Protein 5HJM (pdb70)

Organism: Pyrococcus abyssi (strain GE5 / Orsay) (NCBI:txid272844)

Nearest PDB structures (foldseek):
  5hjk-assembly1_A  TM=1.002E+00  e=1.477E-74  Pyrococcus abyssi GE5
  5wt1-assembly1_A  TM=7.916E-01  e=9.134E-66  Pyrococcus abyssi GE5
  2zzm-assembly1_A  TM=6.892E-01  e=1.092E-27  Methanocaldococcus jannaschii
  3a26-assembly1_A  TM=7.752E-01  e=1.563E-17  Pyrococcus horikoshii
  3k6r-assembly1_A  TM=8.062E-01  e=1.650E-16  Pyrococcus horikoshii

Sequence (349 aa):
SHHHHHHLEVLFQGPHMSGVKVRREDAKKVLELLKSVGILDGKRKAIRDEKYVIFPVTDTNIAKSLGLEVVDVELPMRPERQIYKNLEDLLPREIFKKLGRLDIVGDIAIVSIPDEILSEREVIVSAIRKLYPKVKVIARRGFHSGLYRIRELEVIWGENRLHTIHKENGVLIKVDLSKVFFNPRMKGERYRIAQLVNDGERILVPFAGVIPYPLVIARFKNVEVYAVEINEFAVKLAEENLELNRDRLKGKIKIIHGDVFEVLPNLPNFDRVVSPTPKGVDALSLTLSKAEKFLHYYDFVHESEIERFRERVLEECRRQGKECRVSVRKVSDYKPHVYKVCADVEILS

GO terms:
  GO:0052906 tRNA (guanine(37)-N1)-methyltransferase activity (F, IDA)
  GO:0030488 tRNA methylation (P, IDA)
  GO:0052906 tRNA (guanine(37)-N1)-methyltransferase activity (F, EXP)

Structure (mmCIF, N/CA/C/O backbone):
data_5HJM
#
_entry.id   5HJM
#
_cell.length_a   52.969
_cell.length_b   55.334
_cell.length_c   130.376
_cell.angle_alpha   90.00
_cell.angle_beta   90.00
_cell.angle_gamma   90.00
#
_symmetry.space_group_name_H-M   'P 21 21 21'
#
loop_
_entity.id
_entity.type
_entity.pdbx_description
1 polymer 'tRNA (guanine(37)-N1)-methyltransferase Trm5a'
2 non-polymer "5'-DEOXY-5'-METHYLTHIOADENOSINE"
3 non-polymer 'ACETATE ION'
4 non-polymer 'HOMOSERINE LACTONE'
5 water water
#
loop_
_atom_site.group_PDB
_atom_site.id
_atom_site.type_symbol
_atom_site.label_atom_id
_atom_site.label_alt_id
_atom_site.label_comp_id
_atom_site.label_asym_id
_atom_site.label_entity_id
_atom_site.label_seq_id
_atom_site.pdbx_PDB_ins_code
_atom_site.Cartn_x
_atom_site.Cartn_y
_atom_site.Cartn_z
_atom_site.occupancy
_atom_site.B_iso_or_equiv
_atom_site.auth_seq_id
_atom_site.auth_comp_id
_atom_site.auth_asym_id
_atom_site.auth_atom_id
_atom_site.pdbx_PDB_model_num
ATOM 1 N N . SER A 1 4 ? -42.661 -22.535 163.974 1.00 59.68 -15 SER A N 1
ATOM 2 C CA . SER A 1 4 ? -42.348 -21.995 165.291 1.00 47.00 -15 SER A CA 1
ATOM 3 C C . SER A 1 4 ? -42.082 -20.493 165.221 1.00 51.88 -15 SER A C 1
ATOM 4 O O . SER A 1 4 ? -42.636 -19.798 164.367 1.00 57.66 -15 SER A O 1
ATOM 7 N N . HIS A 1 5 ? -41.241 -19.992 166.122 1.00 33.69 -14 HIS A N 1
ATOM 8 C CA . HIS A 1 5 ? -40.940 -18.564 166.163 1.00 28.47 -14 HIS A CA 1
ATOM 9 C C . HIS A 1 5 ? -39.444 -18.300 166.073 1.00 25.48 -14 HIS A C 1
ATOM 10 O O . HIS A 1 5 ? -38.632 -19.217 166.197 1.00 27.81 -14 HIS A O 1
ATOM 17 N N . HIS A 1 6 ? -39.089 -17.040 165.851 1.00 22.79 -13 HIS A N 1
ATOM 18 C CA . HIS A 1 6 ? -37.688 -16.656 165.722 1.00 20.12 -13 HIS A CA 1
ATOM 19 C C . HIS A 1 6 ? -37.094 -16.180 167.036 1.00 22.71 -13 HIS A C 1
ATOM 20 O O . HIS A 1 6 ? -37.814 -15.733 167.931 1.00 24.47 -13 HIS A O 1
ATOM 27 N N . HIS A 1 7 ? -35.772 -16.276 167.126 1.00 22.74 -12 HIS A N 1
ATOM 28 C CA . HIS A 1 7 ? -35.019 -15.694 168.225 1.00 21.08 -12 HIS A CA 1
ATOM 29 C C . HIS A 1 7 ? -35.106 -14.172 168.154 1.00 19.27 -12 HIS A C 1
ATOM 30 O O . HIS A 1 7 ? -35.038 -13.599 167.067 1.00 17.49 -12 HIS A O 1
ATOM 37 N N . HIS A 1 8 ? -35.263 -13.514 169.298 1.00 17.90 -11 HIS A N 1
ATOM 38 C CA . HIS A 1 8 ? -35.359 -12.061 169.295 1.00 16.53 -11 HIS A CA 1
ATOM 39 C C . HIS A 1 8 ? -34.094 -11.441 168.704 1.00 17.67 -11 HIS A C 1
ATOM 40 O O . HIS A 1 8 ? -34.158 -10.430 168.001 1.00 18.83 -11 HIS A O 1
ATOM 47 N N . HIS A 1 9 ? -32.950 -12.055 168.985 1.00 16.02 -10 HIS A N 1
ATOM 48 C CA . HIS A 1 9 ? -31.676 -11.515 168.524 1.00 16.83 -10 HIS A CA 1
ATOM 49 C C . HIS A 1 9 ? -31.450 -11.740 167.026 1.00 19.01 -10 HIS A C 1
ATOM 50 O O . HIS A 1 9 ? -30.418 -11.341 166.484 1.00 19.94 -10 HIS A O 1
ATOM 57 N N . HIS A 1 10 ? -32.414 -12.373 166.362 1.00 15.74 -9 HIS A N 1
ATOM 58 C CA . HIS A 1 10 ? -32.418 -12.441 164.898 1.00 17.20 -9 HIS A CA 1
ATOM 59 C C . HIS A 1 10 ? -33.438 -11.455 164.339 1.00 17.13 -9 HIS A C 1
ATOM 60 O O . HIS A 1 10 ? -33.195 -10.795 163.334 1.00 21.42 -9 HIS A O 1
ATOM 67 N N . LEU A 1 11 ? -34.587 -11.355 165.002 1.00 15.93 -8 LEU A N 1
ATOM 68 C CA . LEU A 1 11 ? -35.642 -10.442 164.571 1.00 15.62 -8 LE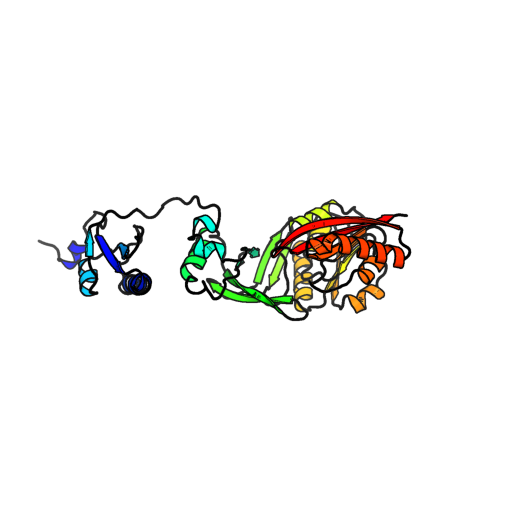U A CA 1
ATOM 69 C C . LEU A 1 11 ? -35.248 -8.968 164.671 1.00 16.14 -8 LEU A C 1
ATOM 70 O O . LEU A 1 11 ? -35.739 -8.147 163.903 1.00 19.48 -8 LEU A O 1
ATOM 75 N N . GLU A 1 12 ? -34.370 -8.632 165.614 1.00 19.21 -7 GLU A N 1
ATOM 76 C CA . GLU A 1 12 ? -34.129 -7.227 165.946 1.00 20.78 -7 GLU A CA 1
ATOM 77 C C . GLU A 1 12 ? -33.430 -6.435 164.835 1.00 25.48 -7 GLU A C 1
ATOM 78 O O . GLU A 1 12 ? -33.380 -5.208 164.895 1.00 29.27 -7 GLU A O 1
ATOM 84 N N . VAL A 1 13 ? -32.917 -7.117 163.813 1.00 21.19 -6 VAL A N 1
ATOM 85 C CA . VAL A 1 13 ? -32.249 -6.414 162.716 1.00 26.27 -6 VAL A CA 1
ATOM 86 C C . VAL A 1 13 ? -33.152 -6.191 161.499 1.00 24.76 -6 VAL A C 1
ATOM 87 O O . VAL A 1 13 ? -32.710 -5.623 160.497 1.00 27.94 -6 VAL A O 1
ATOM 91 N N . LEU A 1 14 ? -34.410 -6.616 161.580 1.00 21.88 -5 LEU A N 1
ATOM 92 C CA . LEU A 1 14 ? -35.272 -6.652 160.394 1.00 21.56 -5 LEU A CA 1
ATOM 93 C C . LEU A 1 14 ? -35.978 -5.340 160.034 1.00 28.32 -5 LEU A C 1
ATOM 94 O O . LEU A 1 14 ? -36.466 -5.197 158.915 1.00 30.56 -5 LEU A O 1
ATOM 99 N N . PHE A 1 15 ? -36.052 -4.393 160.965 1.00 23.73 -4 PHE A N 1
ATOM 100 C CA . PHE A 1 15 ? -36.803 -3.161 160.713 1.00 25.94 -4 PHE A CA 1
ATOM 101 C C . PHE A 1 15 ? -36.250 -2.377 159.513 1.00 32.21 -4 PHE A C 1
ATOM 102 O O . PHE A 1 15 ? -35.050 -2.121 159.427 1.00 41.13 -4 PHE A O 1
ATOM 110 N N . GLN A 1 16 ? -37.143 -1.995 158.601 1.00 34.14 -3 GLN A N 1
ATOM 111 C CA . GLN A 1 16 ? -36.761 -1.441 157.297 1.00 37.58 -3 GLN A CA 1
ATOM 112 C C . GLN A 1 16 ? -36.719 0.087 157.235 1.00 42.17 -3 GLN A C 1
ATOM 113 O O . GLN A 1 16 ? -36.166 0.654 156.292 1.00 46.96 -3 GLN A O 1
ATOM 119 N N . GLY A 1 17 ? -37.312 0.751 158.222 1.00 38.73 -2 GLY A N 1
ATOM 120 C CA . GLY A 1 17 ? -37.390 2.202 158.215 1.00 38.15 -2 GLY A CA 1
ATOM 121 C C . GLY A 1 17 ? -36.053 2.839 158.530 1.00 45.32 -2 GLY A C 1
ATOM 122 O O . GLY A 1 17 ? -35.127 2.150 158.958 1.00 39.67 -2 GLY A O 1
ATOM 123 N N . PRO A 1 18 ? -35.938 4.158 158.304 1.00 33.40 -1 PRO A N 1
ATOM 124 C CA . PRO A 1 18 ? -34.713 4.881 158.651 1.00 32.83 -1 PRO A CA 1
ATOM 125 C C . PRO A 1 18 ? -34.705 5.336 160.106 1.00 26.89 -1 PRO A C 1
ATOM 126 O O . PRO A 1 18 ? -35.761 5.435 160.730 1.00 24.81 -1 PRO A O 1
ATOM 130 N N . HIS A 1 19 ? -33.516 5.607 160.636 1.00 28.78 0 HIS A N 1
ATOM 131 C CA . HIS A 1 19 ? -33.383 6.121 161.991 1.00 20.70 0 HIS A CA 1
ATOM 132 C C . HIS A 1 19 ? -33.862 7.564 162.051 1.00 23.52 0 HIS A C 1
ATOM 133 O O . HIS A 1 19 ? -33.591 8.351 161.143 1.00 24.62 0 HIS A O 1
ATOM 140 N N . MET A 1 20 ? -34.570 7.908 163.124 1.00 20.06 1 MET A N 1
ATOM 141 C CA . MET A 1 20 ? -35.191 9.224 163.236 1.00 23.48 1 MET A CA 1
ATOM 142 C C . MET A 1 20 ? -34.767 9.994 164.484 1.00 23.27 1 MET A C 1
ATOM 143 O O . MET A 1 20 ? -35.360 11.023 164.808 1.00 24.93 1 MET A O 1
ATOM 148 N N . SER A 1 21 ? -33.750 9.505 165.185 1.00 21.51 2 SER A N 1
ATOM 149 C CA . SER A 1 21 ? 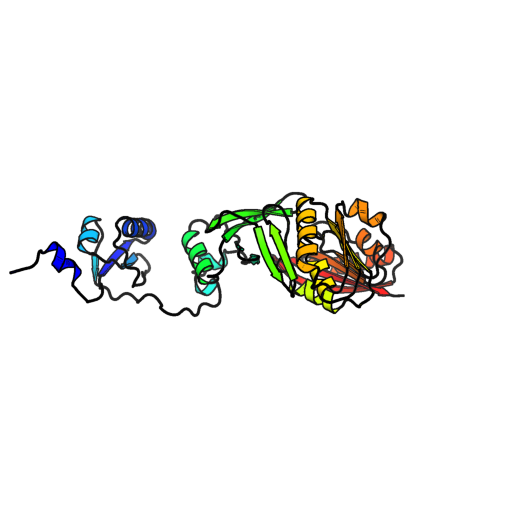-33.347 10.131 166.440 1.00 18.79 2 SER A CA 1
ATOM 150 C C . SER A 1 21 ? -31.877 10.545 166.438 1.00 15.39 2 SER A C 1
ATOM 151 O O . SER A 1 21 ? -31.088 10.091 165.611 1.00 17.63 2 SER A O 1
ATOM 154 N N . GLY A 1 22 ? -31.531 11.423 167.368 1.00 16.64 3 GLY A N 1
ATOM 155 C CA . GLY A 1 22 ? -30.157 11.858 167.541 1.00 18.03 3 GLY A CA 1
ATOM 156 C C . GLY A 1 22 ? -29.892 12.126 169.008 1.00 19.31 3 GLY A C 1
ATOM 157 O O . GLY A 1 22 ? -30.768 11.910 169.847 1.00 18.39 3 GLY A O 1
ATOM 158 N N . VAL A 1 23 ? -28.686 12.583 169.324 1.00 15.51 4 VAL A N 1
ATOM 159 C CA . VAL A 1 23 ? -28.374 13.005 170.686 1.00 14.40 4 VAL A CA 1
ATOM 160 C C . VAL A 1 23 ? -28.046 14.492 170.701 1.00 21.69 4 VAL A C 1
ATOM 161 O O . VAL A 1 23 ? -27.403 15.011 169.780 1.00 18.84 4 VAL A O 1
ATOM 165 N N . LYS A 1 24 ? -28.495 15.170 171.751 1.00 19.68 5 LYS A N 1
ATOM 166 C CA . LYS A 1 24 ? -28.326 16.611 171.884 1.00 18.80 5 LYS A CA 1
ATOM 167 C C . LYS A 1 24 ? -27.243 16.917 172.905 1.00 21.22 5 LYS A C 1
ATOM 168 O O . LYS A 1 24 ? -27.364 16.553 174.076 1.00 22.27 5 LYS A O 1
ATOM 174 N N . VAL A 1 25 ? -26.178 17.582 172.467 1.00 19.37 6 VAL A N 1
ATOM 175 C CA . VAL A 1 25 ? -25.048 17.833 173.349 1.00 20.92 6 VAL A CA 1
ATOM 176 C C . VAL A 1 25 ? -24.578 19.280 173.274 1.00 21.20 6 VAL A C 1
ATOM 177 O O . VAL A 1 25 ? -24.693 19.929 172.235 1.00 24.90 6 VAL A O 1
ATOM 181 N N . ARG A 1 26 ? -24.054 19.779 174.388 1.00 25.16 7 ARG A N 1
ATOM 182 C CA . ARG A 1 26 ? -23.442 21.103 174.422 1.00 27.23 7 ARG A CA 1
ATOM 183 C C . ARG A 1 26 ? -22.290 21.190 173.423 1.00 25.20 7 ARG A C 1
ATOM 184 O O . ARG A 1 26 ? -21.546 20.223 173.239 1.00 20.90 7 ARG A O 1
ATOM 192 N N . ARG A 1 27 ? -22.133 22.350 172.793 1.00 27.69 8 ARG A N 1
ATOM 193 C CA . ARG A 1 27 ? -21.066 22.539 171.817 1.00 29.38 8 ARG A CA 1
ATOM 194 C C . ARG A 1 27 ? -19.690 22.191 172.388 1.00 27.39 8 ARG A C 1
ATOM 195 O O . ARG A 1 27 ? -18.871 21.581 171.703 1.00 25.22 8 ARG A O 1
ATOM 203 N N . GLU A 1 28 ? -19.438 22.555 173.645 1.00 24.42 9 GLU A N 1
ATOM 204 C CA . GLU A 1 28 ? -18.122 22.316 174.234 1.00 26.03 9 GLU A CA 1
ATOM 205 C C . GLU A 1 28 ? -17.849 20.825 174.395 1.00 20.55 9 GLU A C 1
ATOM 206 O O . GLU A 1 28 ? -16.712 20.412 174.612 1.00 27.28 9 GLU A O 1
ATOM 212 N N . ASP A 1 29 ? -18.905 20.025 174.279 1.00 22.28 10 ASP A N 1
ATOM 213 C CA . ASP A 1 29 ? -18.813 18.580 174.440 1.00 20.70 10 ASP A CA 1
ATOM 214 C C . ASP A 1 29 ? -18.896 17.850 173.101 1.00 20.16 10 ASP A C 1
ATOM 215 O O . ASP A 1 29 ? -18.720 16.633 173.047 1.00 17.21 10 ASP A O 1
ATOM 220 N N . ALA A 1 30 ? -19.160 18.597 172.031 1.00 20.50 11 ALA A N 1
ATOM 221 C CA . ALA A 1 30 ? -19.432 18.013 170.712 1.00 20.98 11 ALA A CA 1
ATOM 222 C C . ALA A 1 30 ? -18.312 17.110 170.193 1.00 18.50 11 ALA A C 1
ATOM 223 O O . ALA A 1 30 ? -18.578 16.007 169.715 1.00 18.61 11 ALA A O 1
ATOM 225 N N . LYS A 1 31 ? -17.067 17.572 170.268 1.00 18.77 12 LYS A N 1
ATOM 226 C CA . LYS A 1 31 ? -15.947 16.769 169.779 1.00 17.64 12 LYS A CA 1
ATOM 227 C C . LYS A 1 31 ? -15.764 15.503 170.613 1.00 19.47 12 LYS A C 1
ATOM 228 O O . LYS A 1 31 ? -15.519 14.425 170.073 1.00 17.49 12 LYS A O 1
ATOM 234 N N . LYS A 1 32 ? -15.898 15.638 171.928 1.00 21.01 13 LYS A N 1
ATOM 235 C CA . LYS A 1 32 ? -15.827 14.494 172.831 1.00 21.95 13 LYS A CA 1
ATOM 236 C C . LYS A 1 32 ? -16.890 13.451 172.496 1.00 16.27 13 LYS A C 1
ATOM 237 O O . LYS A 1 32 ? -16.605 12.253 172.428 1.00 16.69 13 LYS A O 1
ATOM 243 N N . VAL A 1 33 ? -18.117 13.915 172.279 1.00 16.95 14 VAL A N 1
ATOM 244 C CA . VAL A 1 33 ? -19.232 13.007 172.040 1.00 16.22 14 VAL A CA 1
ATOM 245 C C . VAL A 1 33 ? -19.156 12.361 170.659 1.00 14.95 14 VAL A C 1
ATOM 246 O O . VAL A 1 33 ? -19.503 11.193 170.502 1.00 15.30 14 VAL A O 1
ATOM 250 N N . LEU A 1 34 ? -18.693 13.111 169.661 1.00 17.56 15 LEU A N 1
ATOM 251 C CA . LEU A 1 34 ? -18.541 12.551 168.321 1.00 15.60 15 LEU A CA 1
ATOM 252 C C . LEU A 1 34 ? -17.585 11.361 168.355 1.00 15.01 15 LEU A C 1
ATOM 253 O O . LEU A 1 34 ? -17.842 10.320 167.750 1.00 14.46 15 LEU A O 1
ATOM 258 N N . GLU A 1 35 ? -16.483 11.522 169.083 1.00 17.03 16 GLU A N 1
ATOM 259 C CA . GLU A 1 35 ? -15.518 10.445 169.250 1.00 19.47 16 GLU A CA 1
ATOM 260 C C . GLU A 1 35 ? -16.159 9.263 169.970 1.00 16.32 16 GLU A C 1
ATOM 261 O O . GLU A 1 35 ? -15.985 8.113 169.572 1.00 18.18 16 GLU A O 1
ATOM 267 N N . LEU A 1 36 ? -16.912 9.556 171.027 1.00 17.09 17 LEU A N 1
ATOM 268 C CA . LEU A 1 36 ? -17.602 8.520 171.789 1.00 16.31 17 LEU A CA 1
ATOM 269 C C . LEU A 1 36 ? -18.579 7.720 170.926 1.00 17.31 17 LEU A C 1
ATOM 270 O O . LEU A 1 36 ? -18.598 6.490 170.975 1.00 18.61 17 LEU A O 1
ATOM 275 N N . LEU A 1 37 ? -19.391 8.423 170.137 1.00 14.26 18 LEU A N 1
ATOM 276 C CA . LEU A 1 37 ? -20.386 7.764 169.295 1.00 14.73 18 LEU A CA 1
ATOM 277 C C . LEU A 1 37 ? -19.727 6.829 168.282 1.00 16.06 18 LEU A C 1
ATOM 278 O O . LEU A 1 37 ? -20.221 5.730 168.024 1.00 16.31 18 LEU A O 1
ATOM 283 N N . LYS A 1 38 ? -18.615 7.270 167.707 1.00 19.11 19 LYS A N 1
ATOM 284 C CA . LYS A 1 38 ? -17.916 6.463 166.708 1.00 21.56 19 LYS A CA 1
ATOM 285 C C . LYS A 1 38 ? -17.276 5.226 167.346 1.00 22.83 19 LYS A C 1
ATOM 286 O O . LYS A 1 38 ? -17.361 4.124 166.800 1.00 22.12 19 LYS A O 1
ATOM 292 N N . SER A 1 39 ? -16.661 5.403 168.511 1.00 21.29 20 SER A N 1
ATOM 293 C CA . SER A 1 39 ? -15.995 4.293 169.189 1.00 23.32 20 SER A CA 1
ATOM 294 C C . SER A 1 39 ? -16.999 3.226 169.603 1.00 23.13 20 SER A C 1
ATOM 295 O O . SER A 1 39 ? -16.727 2.034 169.493 1.00 25.05 20 SER A O 1
ATOM 298 N N . VAL A 1 40 ? -18.171 3.658 170.060 1.00 17.65 21 VAL A N 1
ATOM 299 C CA . VAL A 1 40 ? -19.212 2.728 170.478 1.00 20.33 21 VAL A CA 1
ATOM 300 C C . VAL A 1 40 ? -19.923 2.118 169.268 1.00 24.01 21 VAL A C 1
ATOM 301 O O . VAL A 1 40 ? -20.445 1.006 169.341 1.00 21.61 21 VAL A O 1
ATOM 305 N N . GLY A 1 41 ? -19.927 2.848 168.156 1.00 21.37 22 GLY A N 1
ATOM 306 C CA . GLY A 1 41 ? -20.410 2.322 166.888 1.00 26.78 22 GLY A CA 1
ATOM 307 C C . GLY A 1 41 ? -21.858 2.622 166.536 1.00 27.96 22 GLY A C 1
ATOM 308 O O . GLY A 1 41 ? -22.503 1.841 165.832 1.00 26.31 22 GLY A O 1
ATOM 309 N N . ILE A 1 42 ? -22.374 3.755 167.000 1.00 20.75 23 ILE A N 1
ATOM 310 C CA . ILE A 1 42 ? -23.781 4.082 166.766 1.00 19.60 23 ILE A CA 1
ATOM 311 C C . ILE A 1 42 ? -23.971 5.429 166.075 1.00 17.45 23 ILE A C 1
ATOM 312 O O . ILE A 1 42 ? -25.050 6.009 166.108 1.00 18.30 23 ILE A O 1
ATOM 317 N N . LEU A 1 43 ? -22.916 5.919 165.443 1.00 18.48 24 LEU A N 1
ATOM 318 C CA . LEU A 1 43 ? -22.998 7.153 164.680 1.00 19.41 24 LEU A CA 1
ATOM 319 C C . LEU A 1 43 ? -23.628 6.873 163.310 1.00 20.76 24 LEU A C 1
ATOM 320 O O . LEU A 1 43 ? -23.154 6.006 162.576 1.00 26.66 24 LEU A O 1
ATOM 325 N N . ASP A 1 44 ? -24.703 7.590 162.978 1.00 17.99 25 ASP A N 1
ATOM 326 C CA . ASP A 1 44 ? -25.428 7.358 161.723 1.00 19.60 25 ASP A CA 1
ATOM 327 C C . ASP A 1 44 ? -24.847 8.173 160.570 1.00 22.27 25 ASP A C 1
ATOM 328 O O . ASP A 1 44 ? -25.039 9.384 160.502 1.00 20.32 25 ASP A O 1
ATOM 333 N N . GLY A 1 45 ? -24.143 7.501 159.663 1.00 19.57 26 GLY A N 1
ATOM 334 C CA . GLY A 1 45 ? -23.547 8.161 158.513 1.00 22.35 26 GLY A CA 1
ATOM 335 C C . GLY A 1 45 ? -24.547 8.650 157.476 1.00 26.01 26 GLY A C 1
ATOM 336 O O . GLY A 1 45 ? -24.205 9.457 156.613 1.00 24.15 26 GLY A O 1
ATOM 337 N N . LYS A 1 46 ? -25.785 8.171 157.556 1.00 23.58 27 LYS A N 1
ATOM 338 C CA . LYS A 1 46 ? -26.806 8.522 156.562 1.00 23.66 27 LYS A CA 1
ATOM 339 C C . LYS A 1 46 ? -27.294 9.964 156.668 1.00 24.46 27 LYS A C 1
ATOM 340 O O . LYS A 1 46 ? -27.802 10.530 155.696 1.00 26.77 27 LYS A O 1
ATOM 346 N N . ARG A 1 47 ? -27.158 10.546 157.855 1.00 22.70 28 ARG A N 1
ATOM 347 C CA . ARG A 1 47 ? -27.702 11.870 158.139 1.00 20.51 28 ARG A CA 1
ATOM 348 C C . ARG A 1 47 ? -26.622 12.859 158.560 1.00 22.57 28 ARG A C 1
ATOM 349 O O . ARG A 1 47 ? -25.567 12.466 159.064 1.00 18.97 28 ARG A O 1
ATOM 357 N N . LYS A 1 48 ? -26.897 14.143 158.354 1.00 18.55 29 LYS A N 1
ATOM 358 C CA . LYS A 1 48 ? -25.999 15.200 158.799 1.00 20.59 29 LYS A CA 1
ATOM 359 C C . LYS A 1 48 ? -26.203 15.485 160.278 1.00 19.95 29 LYS A C 1
ATOM 360 O O . LYS A 1 48 ? -27.292 15.279 160.816 1.00 21.64 29 LYS A O 1
ATOM 366 N N . ALA A 1 49 ? -25.151 15.962 160.932 1.00 18.85 30 ALA A N 1
ATOM 367 C CA . ALA A 1 49 ? -25.299 16.584 162.242 1.00 18.08 30 ALA A CA 1
ATOM 368 C C . ALA A 1 49 ? -25.713 18.037 162.019 1.00 27.87 30 ALA A C 1
ATOM 369 O O . ALA A 1 49 ? -25.474 18.598 160.945 1.00 27.65 30 ALA A O 1
ATOM 371 N N . ILE A 1 50 ? -26.347 18.643 163.016 1.00 20.29 31 ILE A N 1
ATOM 372 C CA . ILE A 1 50 ? -26.689 20.059 162.932 1.00 23.99 31 ILE A CA 1
ATOM 373 C C . ILE A 1 50 ? -26.302 20.759 164.223 1.00 29.59 31 ILE A C 1
ATOM 374 O O . ILE A 1 50 ? -25.978 20.105 165.219 1.00 25.92 31 ILE A O 1
ATOM 379 N N . ARG A 1 51 ? -26.315 22.087 164.213 1.00 25.61 32 ARG A N 1
ATOM 380 C CA . ARG A 1 51 ? -26.030 22.831 165.433 1.00 26.57 32 ARG A CA 1
ATOM 381 C C . ARG A 1 51 ? -26.852 24.104 165.511 1.00 41.26 32 ARG A C 1
ATOM 382 O O . ARG A 1 51 ? -27.433 24.545 164.514 1.00 34.96 32 ARG A O 1
ATOM 390 N N . ASP A 1 52 ? -26.917 24.670 166.713 1.00 40.70 33 ASP A N 1
ATOM 391 C CA . ASP A 1 52 ? -27.369 26.042 166.893 1.00 35.41 33 ASP A CA 1
ATOM 392 C C . ASP A 1 52 ? -26.365 26.789 167.769 1.00 40.29 33 ASP A C 1
ATOM 393 O O . ASP A 1 52 ? -25.176 26.451 167.800 1.00 43.03 33 ASP A O 1
ATOM 398 N N . GLU A 1 53 ? -26.853 27.787 168.495 1.00 40.06 34 GLU A N 1
ATOM 399 C CA . GLU A 1 53 ? -25.996 28.637 169.306 1.00 36.13 34 GLU A CA 1
ATOM 400 C C . GLU A 1 53 ? -25.304 27.888 170.447 1.00 41.88 34 GLU A C 1
ATOM 401 O O . GLU A 1 53 ? -24.162 28.191 170.789 1.00 37.95 34 GLU A O 1
ATOM 403 N N . LYS A 1 54 ? -25.992 26.913 171.036 1.00 35.99 35 LYS A N 1
ATOM 404 C CA . LYS A 1 54 ? -25.490 26.266 172.246 1.00 38.51 35 LYS A CA 1
ATOM 405 C C . LYS A 1 54 ? -25.293 24.752 172.121 1.00 31.91 35 LYS A C 1
ATOM 406 O O . LYS A 1 54 ? -24.447 24.179 172.811 1.00 29.18 35 LYS A O 1
ATOM 408 N N . TYR A 1 55 ? -26.069 24.111 171.249 1.00 30.64 36 TYR A N 1
ATOM 409 C CA . TYR A 1 55 ? -26.066 22.650 171.155 1.00 31.73 36 TYR A CA 1
ATOM 410 C C . TYR A 1 55 ? -25.776 22.095 169.761 1.00 31.90 36 TYR A C 1
ATOM 411 O O . TYR A 1 55 ? -26.015 22.753 168.746 1.00 28.92 36 TYR A O 1
ATOM 420 N N . VAL A 1 56 ? -25.262 20.869 169.739 1.00 25.34 37 VAL A N 1
ATOM 421 C CA . VAL A 1 56 ? -25.122 20.090 168.515 1.00 24.64 37 VAL A CA 1
ATOM 422 C C . VAL A 1 56 ? -26.026 18.867 168.614 1.00 25.54 37 VAL A C 1
ATOM 423 O O . VAL A 1 56 ? -26.238 18.339 169.707 1.00 24.16 37 VAL A O 1
ATOM 427 N N . ILE A 1 57 ? -26.570 18.430 167.483 1.00 18.13 38 ILE A N 1
ATOM 428 C CA . ILE A 1 57 ? -27.328 17.183 167.434 1.00 20.97 38 ILE A CA 1
ATOM 429 C C . ILE A 1 57 ? -26.676 16.205 166.455 1.00 19.25 38 ILE A C 1
ATOM 430 O O . ILE A 1 57 ? -26.560 16.491 165.259 1.00 19.94 38 ILE A O 1
ATOM 435 N N . PHE A 1 58 ? -26.227 15.065 166.975 1.00 17.51 39 PHE A N 1
ATOM 436 C CA . PHE A 1 58 ? -25.652 14.011 166.141 1.00 15.18 39 PHE A CA 1
ATOM 437 C C . PHE A 1 58 ? -26.687 12.934 165.867 1.00 16.30 39 PHE A C 1
ATOM 438 O O . PHE A 1 58 ? -27.404 12.527 166.779 1.00 16.11 39 PHE A O 1
ATOM 446 N N . PRO A 1 59 ? -26.745 12.439 164.620 1.00 14.40 40 PRO A N 1
ATOM 447 C CA . PRO A 1 59 ? -27.631 11.315 164.300 1.00 16.19 40 PRO A CA 1
ATOM 448 C C . PRO A 1 59 ? -27.079 9.991 164.830 1.00 17.51 40 PRO A C 1
ATOM 449 O O . PRO A 1 59 ? -25.888 9.701 164.650 1.00 15.81 40 PRO A O 1
ATOM 453 N N . VAL A 1 60 ? -27.926 9.198 165.482 1.00 16.65 41 VAL A N 1
ATOM 454 C CA . VAL A 1 60 ? -27.480 7.906 165.989 1.00 17.34 41 VAL A CA 1
ATOM 455 C C . VAL A 1 60 ? -28.330 6.761 165.453 1.00 21.70 41 VAL A C 1
ATOM 456 O O . VAL A 1 60 ? -29.440 6.971 164.959 1.00 17.25 41 VAL A O 1
ATOM 460 N N . THR A 1 61 ? -27.785 5.552 165.546 1.00 20.05 42 THR A N 1
ATOM 461 C CA . THR A 1 61 ? -28.425 4.357 165.006 1.00 22.51 42 THR A CA 1
ATOM 462 C C . THR A 1 61 ? -29.061 3.484 166.090 1.00 27.23 42 THR A C 1
ATOM 463 O O . THR A 1 61 ? -29.768 2.523 165.783 1.00 25.50 42 THR A O 1
ATOM 467 N N . ASP A 1 62 ? -28.799 3.805 167.354 1.00 19.53 43 ASP A N 1
ATOM 468 C CA . ASP A 1 62 ? -29.351 3.029 168.463 1.00 21.97 43 ASP A CA 1
ATOM 469 C C . ASP A 1 62 ? -29.532 3.924 169.687 1.00 22.91 43 ASP A C 1
ATOM 470 O O . ASP A 1 62 ? -28.554 4.303 170.338 1.00 20.73 43 ASP A O 1
ATOM 475 N N . THR A 1 63 ? -30.782 4.265 169.985 1.00 21.99 44 THR A N 1
ATOM 476 C CA . THR A 1 63 ? -31.092 5.198 171.064 1.00 21.40 44 THR A CA 1
ATOM 477 C C . THR A 1 63 ? -30.970 4.548 172.441 1.00 20.63 44 THR A C 1
ATOM 478 O O . THR A 1 63 ? -30.732 5.229 173.438 1.00 20.09 44 THR A O 1
ATOM 482 N N . ASN A 1 64 ? -31.137 3.233 172.502 1.00 19.68 45 ASN A N 1
ATOM 483 C CA . ASN A 1 64 ? -30.951 2.538 173.768 1.00 20.22 45 ASN A CA 1
ATOM 484 C C . ASN A 1 64 ? -29.490 2.582 174.200 1.00 19.68 45 ASN A C 1
ATOM 485 O O . ASN A 1 64 ? -29.185 2.851 175.366 1.00 18.22 45 ASN A O 1
ATOM 490 N N . ILE A 1 65 ? -28.584 2.335 173.261 1.00 17.29 46 ILE A N 1
ATOM 491 C CA . ILE A 1 65 ? -27.161 2.444 173.563 1.00 17.70 46 ILE A CA 1
ATOM 492 C C . ILE A 1 65 ? -26.804 3.897 173.892 1.00 17.80 46 ILE A C 1
ATOM 493 O O . ILE A 1 65 ? -26.022 4.159 174.806 1.00 14.91 46 ILE A O 1
ATOM 498 N N . ALA A 1 66 ? -27.398 4.842 173.169 1.00 17.29 47 ALA A N 1
ATOM 499 C CA . ALA A 1 66 ? -27.161 6.257 173.445 1.00 17.30 47 ALA A CA 1
ATOM 500 C C . ALA A 1 66 ? -27.502 6.594 174.895 1.00 15.72 47 ALA A C 1
ATOM 501 O O . ALA A 1 66 ? -26.753 7.298 175.569 1.00 14.40 47 ALA A O 1
ATOM 503 N N . LYS A 1 67 ? -28.630 6.083 175.380 1.00 13.69 48 LYS A N 1
ATOM 504 C CA . LYS A 1 67 ? -29.007 6.318 176.770 1.00 15.49 48 LYS A CA 1
ATOM 505 C C . LYS A 1 67 ? -28.017 5.674 177.741 1.00 16.48 48 LYS A C 1
ATOM 506 O O . LYS A 1 67 ? -27.760 6.212 178.820 1.00 15.39 48 LYS A O 1
ATOM 512 N N . SER A 1 68 ? -27.457 4.532 177.351 1.00 13.55 49 SER A N 1
ATOM 513 C CA . SER A 1 68 ? -26.472 3.839 178.179 1.00 17.32 49 SER A CA 1
ATOM 514 C C . SER A 1 68 ? -25.144 4.591 178.190 1.00 17.04 49 SER A C 1
ATOM 515 O O . SER A 1 68 ? -24.243 4.259 178.958 1.00 14.08 49 SER A O 1
ATOM 518 N N . LEU A 1 69 ? -25.032 5.596 177.322 1.00 14.26 50 LEU A N 1
ATOM 519 C CA . LEU A 1 69 ? -23.865 6.481 177.300 1.00 13.77 50 LEU A CA 1
ATOM 520 C C . LEU A 1 69 ? -24.141 7.777 178.054 1.00 16.72 50 LEU A C 1
ATOM 521 O O . LEU A 1 69 ? -23.299 8.675 178.080 1.00 14.49 50 LEU A O 1
ATOM 526 N N . GLY A 1 70 ? -25.336 7.878 178.635 1.00 15.66 51 GLY A N 1
ATOM 527 C CA . GLY A 1 70 ? -25.729 9.050 179.401 1.00 16.41 51 GLY A CA 1
ATOM 528 C C . GLY A 1 70 ? -26.164 10.234 178.552 1.00 18.68 51 GLY A C 1
ATOM 529 O O . GLY A 1 70 ? -26.289 11.353 179.050 1.00 17.61 51 GLY A O 1
ATOM 530 N N . LEU A 1 71 ? -26.414 9.985 177.271 1.00 14.44 52 LEU A N 1
ATOM 531 C CA . LEU A 1 71 ? -26.730 11.062 176.329 1.00 12.76 52 LEU A CA 1
ATOM 532 C C . LEU A 1 71 ? -28.225 11.354 176.235 1.00 18.80 52 LEU A C 1
ATOM 533 O O . LEU A 1 71 ? -29.047 10.450 176.328 1.00 17.84 52 LEU A O 1
ATOM 538 N N . GLU A 1 72 ? -28.564 12.623 176.034 1.00 18.61 53 GLU A N 1
ATOM 539 C CA . GLU A 1 72 ? -29.956 13.024 175.855 1.00 18.69 53 GLU A CA 1
ATOM 540 C C . GLU A 1 72 ? -30.435 12.688 174.448 1.00 21.05 53 GLU A C 1
ATOM 541 O O . GLU A 1 72 ? -29.907 13.213 173.464 1.00 19.23 53 GLU A O 1
ATOM 547 N N . VAL A 1 73 ? -31.427 11.806 174.347 1.00 18.87 54 VAL A N 1
ATOM 548 C CA . VAL A 1 73 ? -31.947 11.415 173.043 1.00 20.65 54 VAL A CA 1
ATOM 549 C C . VAL A 1 73 ? -33.071 12.347 172.620 1.00 23.30 54 VAL A C 1
ATOM 550 O O . VAL A 1 73 ? -33.962 12.656 173.413 1.00 20.72 54 VAL A O 1
ATOM 554 N N . VAL A 1 74 ? -33.017 12.808 171.375 1.00 20.15 55 VAL A N 1
ATOM 555 C CA . VAL A 1 74 ? -34.067 13.662 170.842 1.00 22.29 55 VAL A CA 1
ATOM 556 C C . VAL A 1 74 ? -34.603 13.085 169.539 1.00 24.44 55 VAL A C 1
ATOM 557 O O . VAL A 1 74 ? -33.871 12.446 168.780 1.00 19.93 55 VAL A O 1
ATOM 561 N N . ASP A 1 75 ? -35.893 13.291 169.296 1.00 23.24 56 ASP A N 1
ATOM 562 C CA . ASP A 1 75 ? -36.487 12.917 168.025 1.00 26.18 56 ASP A CA 1
ATOM 563 C C . ASP A 1 75 ? -36.475 14.137 167.114 1.00 35.90 56 ASP A C 1
ATOM 564 O O . ASP A 1 75 ? -37.084 15.161 167.427 1.00 34.95 56 ASP A O 1
ATOM 569 N N . VAL A 1 76 ? -35.769 14.023 165.995 1.00 31.18 57 VAL A N 1
ATOM 570 C CA . VAL A 1 76 ? -35.563 15.151 165.094 1.00 34.07 57 VAL A CA 1
ATOM 571 C C . VAL A 1 76 ? -35.599 14.720 163.637 1.00 33.31 57 VAL A C 1
ATOM 572 O O . VAL A 1 76 ? -35.440 13.542 163.321 1.00 37.52 57 VAL A O 1
ATOM 576 N N . GLU A 1 77 ? -35.808 15.687 162.752 1.00 31.08 58 GLU A N 1
ATOM 577 C CA . GLU A 1 77 ? -35.727 15.448 161.320 1.00 28.89 58 GLU A CA 1
ATOM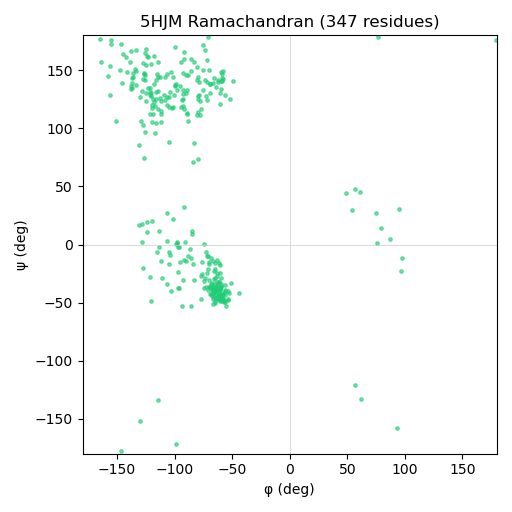 578 C C . GLU A 1 77 ? -34.436 16.038 160.765 1.00 33.57 58 GLU A C 1
ATOM 579 O O . GLU A 1 77 ? -34.410 17.186 160.325 1.00 40.91 58 GLU A O 1
ATOM 585 N N . LEU A 1 78 ? -33.365 15.251 160.791 1.00 26.42 59 LEU A N 1
ATOM 586 C CA . LEU A 1 78 ? -32.063 15.728 160.337 1.00 26.95 59 LEU A CA 1
ATOM 587 C C . LEU A 1 78 ? -31.905 15.561 158.830 1.00 25.60 59 LEU A C 1
ATOM 588 O O . LEU A 1 78 ? -32.472 14.644 158.236 1.00 28.20 59 LEU A O 1
ATOM 593 N N . PRO A 1 79 ? -31.129 16.456 158.206 1.00 26.77 60 PRO A N 1
ATOM 594 C CA . PRO A 1 79 ? -30.863 16.389 156.767 1.00 26.60 60 PRO A CA 1
ATOM 595 C C . PRO A 1 79 ? -30.200 15.075 156.375 1.00 29.23 60 PRO A C 1
ATOM 596 O O . PRO A 1 79 ? -29.438 14.519 157.163 1.00 26.33 60 PRO A O 1
ATOM 600 N N . MET A 1 80 ? -30.494 14.585 155.176 1.00 25.55 61 MET A N 1
ATOM 601 C CA . MET A 1 80 ? -29.803 13.422 154.635 1.00 26.55 61 MET A CA 1
ATOM 602 C C . MET A 1 80 ? -28.402 13.812 154.174 1.00 23.02 61 MET A C 1
ATOM 603 O O . MET A 1 80 ? -28.175 14.955 153.771 1.00 22.68 61 MET A O 1
ATOM 608 N N . ARG A 1 81 ? -27.461 12.873 154.243 1.00 24.41 62 ARG A N 1
ATOM 609 C CA . ARG A 1 81 ? -26.130 13.107 153.696 1.00 24.70 62 ARG A CA 1
ATOM 610 C C . ARG A 1 81 ? -26.258 13.391 152.204 1.00 28.26 62 ARG A C 1
ATOM 611 O O . ARG A 1 81 ? -27.078 12.775 151.522 1.00 28.21 62 ARG A O 1
ATOM 619 N N . PRO A 1 82 ? -25.458 14.336 151.694 1.00 26.51 63 PRO A N 1
ATOM 620 C CA . PRO A 1 82 ? -25.490 14.649 150.261 1.00 29.34 63 PRO A CA 1
ATOM 621 C C . PRO A 1 82 ? -25.051 13.464 149.405 1.00 32.32 63 PRO A C 1
ATOM 622 O O . PRO A 1 82 ? -24.070 12.799 149.733 1.00 28.79 63 PRO A O 1
ATOM 626 N N . GLU A 1 83 ? -25.781 13.203 148.326 1.00 32.14 64 GLU A N 1
ATOM 627 C CA . GLU A 1 83 ? -25.415 12.143 147.394 1.00 32.48 64 GLU A CA 1
ATOM 628 C C . GLU A 1 83 ? -24.554 12.710 146.274 1.00 32.50 64 GLU A C 1
ATOM 629 O O . GLU A 1 83 ? -23.700 12.020 145.717 1.00 38.16 64 GLU A O 1
ATOM 635 N N . ARG A 1 84 ? -24.791 13.977 145.948 1.00 28.64 65 ARG A N 1
ATOM 636 C CA . ARG A 1 84 ? -24.025 14.657 144.913 1.00 33.31 65 ARG A CA 1
ATOM 637 C C . ARG A 1 84 ? -23.199 15.779 145.529 1.00 40.72 65 ARG A C 1
ATOM 638 O O . ARG A 1 84 ? -23.510 16.274 146.612 1.00 40.29 65 ARG A O 1
ATOM 646 N N . GLN A 1 85 ? -22.136 16.168 144.836 1.00 37.26 66 GLN A N 1
ATOM 647 C CA . GLN A 1 85 ? -21.255 17.222 145.314 1.00 43.75 66 GLN A CA 1
ATOM 648 C C . GLN A 1 85 ? -21.155 18.341 144.283 1.00 42.23 66 GLN A C 1
ATOM 649 O O . GLN A 1 85 ? -20.997 18.077 143.094 1.00 47.41 66 GLN A O 1
ATOM 651 N N . ILE A 1 86 ? -21.260 19.588 144.731 1.00 36.07 67 ILE A N 1
ATOM 652 C CA . ILE A 1 86 ? -21.111 20.722 143.821 1.00 38.92 67 ILE A CA 1
ATOM 653 C C . ILE A 1 86 ? -20.142 21.771 144.355 1.00 31.94 67 ILE A C 1
ATOM 654 O O . ILE A 1 86 ? -20.134 22.915 143.890 1.00 34.01 67 ILE A O 1
ATOM 659 N N . TYR A 1 87 ? -19.327 21.383 145.331 1.00 31.42 68 TYR A N 1
ATOM 660 C CA . TYR A 1 87 ? -18.331 22.303 145.868 1.00 29.07 68 TYR A CA 1
ATOM 661 C C . TYR A 1 87 ? -17.253 22.550 144.826 1.00 29.23 68 TYR A C 1
ATOM 662 O O . TYR A 1 87 ? -16.817 21.625 144.140 1.00 29.10 68 TYR A O 1
ATOM 671 N N . LYS A 1 88 ? -16.837 23.807 144.715 1.00 24.52 69 LYS A N 1
ATOM 672 C CA . LYS A 1 88 ? -15.901 24.239 143.691 1.00 25.62 69 LYS A CA 1
ATOM 673 C C . LYS A 1 88 ? -14.579 24.599 144.340 1.00 26.85 69 LYS A C 1
ATOM 674 O O . LYS A 1 88 ? -13.508 24.476 143.734 1.00 28.17 69 LYS A O 1
ATOM 680 N N . ASN A 1 89 ? -14.662 25.037 145.592 1.00 23.71 70 ASN A N 1
ATOM 681 C CA . ASN A 1 89 ? -13.477 25.479 146.321 1.00 24.19 70 ASN A CA 1
ATOM 682 C C . ASN A 1 89 ? -13.534 25.191 147.827 1.00 27.21 70 ASN A C 1
ATOM 683 O O . ASN A 1 89 ? -14.581 24.769 148.350 1.00 21.68 70 ASN A O 1
ATOM 688 N N . LEU A 1 90 ? -12.411 25.436 148.505 1.00 27.69 71 LEU A N 1
ATOM 689 C CA . LEU A 1 90 ? -12.270 25.143 149.924 1.00 24.47 71 LEU A CA 1
ATOM 690 C C . LEU A 1 90 ? -13.279 25.902 150.793 1.00 25.77 71 LEU A C 1
ATOM 691 O O . LEU A 1 90 ? -13.784 25.380 151.790 1.00 22.80 71 LEU A O 1
ATOM 696 N N . GLU A 1 91 ? -13.552 27.144 150.413 1.00 24.31 72 GLU A N 1
ATOM 697 C CA . GLU A 1 91 ? -14.473 28.000 151.146 1.00 23.83 72 GLU A CA 1
ATOM 698 C C . GLU A 1 91 ? -15.860 27.378 151.213 1.00 27.04 72 GLU A C 1
ATOM 699 O O . GLU A 1 91 ? -16.603 27.611 152.162 1.00 26.46 72 GLU A O 1
ATOM 705 N N . ASP A 1 92 ? -16.203 26.575 150.206 1.00 20.72 73 ASP A N 1
ATOM 706 C CA . ASP A 1 92 ? -17.508 25.921 150.164 1.00 18.23 73 ASP A CA 1
ATOM 707 C C . ASP A 1 92 ? -17.635 24.829 151.225 1.00 24.26 73 ASP A C 1
ATOM 708 O O . ASP A 1 92 ? -18.740 24.391 151.540 1.00 22.45 73 ASP A O 1
ATOM 713 N N . LEU A 1 93 ? -16.503 24.394 151.773 1.00 20.62 74 LEU A N 1
ATOM 714 C CA . LEU A 1 93 ? -16.483 23.231 152.662 1.00 22.18 74 LEU A CA 1
ATOM 715 C C . LEU A 1 93 ? -16.109 23.563 154.103 1.00 22.10 74 LEU A C 1
ATOM 716 O O . LEU A 1 93 ? -16.101 22.685 154.958 1.00 22.18 74 LEU A O 1
ATOM 721 N N . LEU A 1 94 ? -15.804 24.827 154.367 1.00 18.53 75 LEU A N 1
ATOM 722 C CA . LEU A 1 94 ? -15.353 25.246 155.689 1.00 20.32 75 LEU A CA 1
ATOM 723 C C . LEU A 1 94 ? -16.023 26.538 156.128 1.00 21.32 75 LEU A C 1
ATOM 724 O O . LEU A 1 94 ? -16.313 27.399 155.299 1.00 21.52 75 LEU A O 1
ATOM 729 N N . PRO A 1 95 ? -16.259 26.684 157.442 1.00 23.70 76 PRO A N 1
ATOM 730 C CA . PRO A 1 95 ? -16.712 27.972 157.967 1.00 28.02 76 PRO A CA 1
ATOM 731 C C . PRO A 1 95 ? -15.688 29.052 157.660 1.00 26.91 76 PRO A C 1
ATOM 732 O O . PRO A 1 95 ? -14.485 28.779 157.605 1.00 22.26 76 PRO A O 1
ATOM 736 N N . ARG A 1 96 ? -16.166 30.270 157.460 1.00 22.90 77 ARG A N 1
ATOM 737 C CA . ARG A 1 96 ? -15.304 31.364 157.059 1.00 24.97 77 ARG A CA 1
ATOM 738 C C . ARG A 1 96 ? -14.195 31.635 158.080 1.00 27.35 77 ARG A C 1
ATOM 739 O O . ARG A 1 96 ? -13.083 32.003 157.710 1.00 26.35 77 ARG A O 1
ATOM 747 N N . GLU A 1 97 ? -14.501 31.442 159.360 1.00 26.43 78 GLU A N 1
ATOM 748 C CA . GLU A 1 97 ? -13.536 31.711 160.423 1.00 24.52 78 GLU A CA 1
ATOM 749 C C . GLU A 1 97 ? -12.339 30.767 160.351 1.00 27.26 78 GLU A C 1
ATOM 750 O O . GLU A 1 97 ? -11.264 31.076 160.866 1.00 31.97 78 GLU A O 1
ATOM 756 N N . ILE A 1 98 ? -12.526 29.612 159.720 1.00 22.77 79 ILE A N 1
ATOM 757 C CA . ILE A 1 98 ? -11.421 28.676 159.531 1.00 21.07 79 ILE A CA 1
ATOM 758 C C . ILE A 1 98 ? -10.750 28.894 158.180 1.00 25.64 79 ILE A C 1
ATOM 759 O O . ILE A 1 98 ? -9.540 29.059 158.108 1.00 23.57 79 ILE A O 1
ATOM 764 N N . PHE A 1 99 ? -11.544 28.889 157.115 1.00 23.82 80 PHE A N 1
ATOM 765 C CA . PHE A 1 99 ? -11.015 29.073 155.775 1.00 22.67 80 PHE A CA 1
ATOM 766 C C . PHE A 1 99 ? -10.146 30.325 155.663 1.00 22.82 80 PHE A C 1
ATOM 767 O O . PHE A 1 99 ? -9.092 30.304 155.025 1.00 25.78 80 PHE A O 1
ATOM 775 N N . LYS A 1 100 ? -10.598 31.403 156.292 1.00 25.40 81 LYS A N 1
ATOM 776 C CA . LYS A 1 100 ? -9.934 32.696 156.208 1.00 31.65 81 LYS A CA 1
ATOM 777 C C . LYS A 1 100 ? -8.520 32.709 156.798 1.00 32.84 81 LYS A C 1
ATOM 778 O O . LYS A 1 100 ? -7.681 33.543 156.425 1.00 34.38 81 LYS A O 1
ATOM 784 N N . LYS A 1 101 ? -8.270 31.784 157.721 1.00 29.36 82 LYS A N 1
ATOM 785 C CA . LYS A 1 101 ? -6.983 31.681 158.398 1.00 30.42 82 LYS A CA 1
ATOM 786 C C . LYS A 1 101 ? -6.048 30.747 157.637 1.00 25.98 82 LYS A C 1
ATOM 787 O O . LYS A 1 101 ? -4.845 30.732 157.885 1.00 24.53 82 LYS A O 1
ATOM 793 N N . LEU A 1 102 ? -6.602 29.978 156.703 1.00 23.95 83 LEU A N 1
ATOM 794 C CA . LEU A 1 102 ? -5.797 29.056 155.902 1.00 24.39 83 LEU A CA 1
ATOM 795 C C . LEU A 1 102 ? -4.963 29.790 154.864 1.00 31.88 83 LEU A C 1
ATOM 796 O O . LEU A 1 102 ? -5.425 30.758 154.261 1.00 27.03 83 LEU A O 1
ATOM 801 N N . GLY A 1 103 ? -3.735 29.328 154.652 1.00 26.95 84 GLY A N 1
ATOM 802 C CA . GLY A 1 103 ? -2.935 29.832 153.552 1.00 28.88 84 GLY A CA 1
ATOM 803 C C . GLY A 1 103 ? -3.435 29.248 152.247 1.00 30.53 84 GLY A C 1
ATOM 804 O O . GLY A 1 103 ? -4.290 28.353 152.251 1.00 28.55 84 GLY A O 1
ATOM 805 N N . ARG A 1 104 ? -2.908 29.743 151.133 1.00 29.56 85 ARG A N 1
ATOM 806 C CA . ARG A 1 104 ? -3.291 29.217 149.830 1.00 29.97 85 ARG A CA 1
ATOM 807 C C . ARG A 1 104 ? -2.916 27.739 149.704 1.00 25.34 85 ARG A C 1
ATOM 808 O O . ARG A 1 104 ? -1.868 27.319 150.203 1.00 27.41 85 ARG A O 1
ATOM 816 N N . LEU A 1 105 ? -3.784 26.956 149.065 1.00 26.06 86 LEU A N 1
ATOM 817 C CA . LEU A 1 105 ? -3.525 25.532 148.888 1.00 25.53 86 LEU A CA 1
ATOM 818 C C . LEU A 1 105 ? -2.838 25.273 147.555 1.00 23.76 86 LEU A C 1
ATOM 819 O O . LEU A 1 105 ? -3.305 25.732 146.513 1.00 24.94 86 LEU A O 1
ATOM 824 N N . ASP A 1 106 ? -1.732 24.534 147.594 1.00 18.94 87 ASP A N 1
ATOM 825 C CA . ASP A 1 106 ? -1.018 24.137 146.378 1.00 21.12 87 ASP A CA 1
ATOM 826 C C . ASP A 1 106 ? -1.103 22.635 146.168 1.00 20.78 87 ASP A C 1
ATOM 827 O O . ASP A 1 106 ? -1.068 21.866 147.128 1.00 20.60 87 ASP A O 1
ATOM 832 N N . ILE A 1 107 ? -1.204 22.223 144.911 1.00 16.71 88 ILE A N 1
ATOM 833 C CA . ILE A 1 107 ? -1.156 20.811 144.560 1.00 20.43 88 ILE A CA 1
ATOM 834 C C . ILE A 1 107 ? 0.120 20.512 143.790 1.00 22.98 88 ILE A C 1
ATOM 835 O O . ILE A 1 107 ? 0.394 21.136 142.762 1.00 23.06 88 ILE A O 1
ATOM 840 N N . VAL A 1 108 ? 0.909 19.575 144.303 1.00 19.08 89 VAL A N 1
ATOM 841 C CA . VAL A 1 108 ? 2.094 19.091 143.599 1.00 20.61 89 VAL A CA 1
ATOM 842 C C . VAL A 1 108 ? 1.935 17.589 143.405 1.00 21.26 89 VAL A C 1
ATOM 843 O O . VAL A 1 108 ? 1.954 16.833 144.378 1.00 17.77 89 VAL A O 1
ATOM 847 N N . GLY A 1 109 ? 1.771 17.158 142.159 1.00 19.83 90 GLY A N 1
ATOM 848 C CA . GLY A 1 109 ? 1.477 15.764 141.885 1.00 19.70 90 GLY A CA 1
ATOM 849 C C . GLY A 1 109 ? 0.218 15.357 142.632 1.00 20.39 90 GLY A C 1
ATOM 850 O O . GLY A 1 109 ? -0.840 15.956 142.443 1.00 19.82 90 GLY A O 1
ATOM 851 N N . ASP A 1 110 ? 0.335 14.358 143.501 1.00 19.26 91 ASP A N 1
ATOM 852 C CA . ASP A 1 110 ? -0.801 13.926 144.311 1.00 18.38 91 ASP A CA 1
ATOM 853 C C . ASP A 1 110 ? -0.636 14.364 145.767 1.00 20.04 91 ASP A C 1
ATOM 854 O O . ASP A 1 110 ? -1.156 13.725 146.680 1.00 18.89 91 ASP A O 1
ATOM 859 N N . ILE A 1 111 ? 0.103 15.450 145.972 1.00 17.14 92 ILE A N 1
ATOM 860 C CA . ILE A 1 111 ? 0.315 16.001 147.308 1.00 16.28 92 ILE A CA 1
ATOM 861 C C . ILE A 1 111 ? -0.362 17.361 147.423 1.00 21.90 92 ILE A C 1
ATOM 862 O O . ILE A 1 111 ? -0.117 18.242 146.602 1.00 18.45 92 ILE A O 1
ATOM 867 N N . ALA A 1 112 ? -1.216 17.533 148.429 1.00 16.41 93 ALA A N 1
ATOM 868 C CA . ALA A 1 112 ? -1.790 18.845 148.709 1.00 15.85 93 ALA A CA 1
ATOM 869 C C . ALA A 1 112 ? -1.016 19.522 149.836 1.00 19.45 93 ALA A C 1
ATOM 870 O O . ALA A 1 112 ? -0.750 18.905 150.863 1.00 18.28 93 ALA A O 1
ATOM 872 N N . ILE A 1 113 ? -0.656 20.789 149.641 1.00 16.65 94 ILE A N 1
ATOM 873 C CA . ILE A 1 113 ? 0.101 21.527 150.653 1.00 17.64 94 ILE A CA 1
ATOM 874 C C . ILE A 1 113 ? -0.646 22.781 151.097 1.00 18.77 94 ILE A C 1
ATOM 875 O O . ILE A 1 113 ? -1.064 23.589 150.267 1.00 20.95 94 ILE A O 1
ATOM 880 N N . VAL A 1 114 ? -0.809 22.939 152.407 1.00 20.30 95 VAL A N 1
ATOM 881 C CA . VAL A 1 114 ? -1.546 24.072 152.945 1.00 19.09 95 VAL A CA 1
ATOM 882 C C . VAL A 1 114 ? -0.859 24.566 154.212 1.00 17.34 95 VAL A C 1
ATOM 883 O O . VAL A 1 114 ? -0.245 23.783 154.933 1.00 18.87 95 VAL A O 1
ATOM 887 N N . SER A 1 115 ? -0.943 25.862 154.483 1.00 20.16 96 SER A N 1
ATOM 888 C CA . SER A 1 115 ? -0.450 26.360 155.761 1.00 19.00 96 SER A CA 1
ATOM 889 C C . SER A 1 115 ? -1.616 26.455 156.741 1.00 23.76 96 SER A C 1
ATOM 890 O O . SER A 1 115 ? -2.706 26.906 156.388 1.00 20.62 96 SER A O 1
ATOM 893 N N . ILE A 1 116 ? -1.374 26.004 157.967 1.00 19.71 97 ILE A N 1
ATOM 894 C CA . ILE A 1 116 ? -2.379 26.027 159.016 1.00 17.41 97 ILE A CA 1
ATOM 895 C C . ILE A 1 116 ? -1.792 26.676 160.258 1.00 19.49 97 ILE A C 1
ATOM 896 O O . ILE A 1 116 ? -0.970 26.069 160.941 1.00 21.59 97 ILE A O 1
ATOM 901 N N . PRO A 1 117 ? -2.205 27.917 160.547 1.00 23.19 98 PRO A N 1
ATOM 902 C CA . PRO A 1 117 ? -1.723 28.621 161.741 1.00 25.40 98 PRO A CA 1
ATOM 903 C C . PRO A 1 117 ? -2.033 27.854 163.026 1.00 24.07 98 PRO A C 1
ATOM 904 O O . PRO A 1 117 ? -3.034 27.138 163.092 1.00 20.25 98 PRO A O 1
ATOM 908 N N . ASP A 1 118 ? -1.178 28.003 164.034 1.00 22.88 99 ASP A N 1
ATOM 909 C CA . ASP A 1 118 ? -1.380 27.318 165.305 1.00 24.59 99 ASP A CA 1
ATOM 910 C C . ASP A 1 118 ? -2.794 27.555 165.847 1.00 23.01 99 ASP A C 1
ATOM 911 O O . ASP A 1 118 ? -3.378 26.671 166.471 1.00 24.82 99 ASP A O 1
ATOM 916 N N . GLU A 1 119 ? -3.340 28.738 165.569 1.00 25.95 100 GLU A N 1
ATOM 917 C CA . GLU A 1 119 ? -4.648 29.143 166.091 1.00 33.42 100 GLU A CA 1
ATOM 918 C C . GLU A 1 119 ? -5.795 28.239 165.647 1.00 31.35 100 GLU A C 1
ATOM 919 O O . GLU A 1 119 ? -6.766 28.069 166.384 1.00 29.34 100 GLU A O 1
ATOM 925 N N . ILE A 1 120 ? -5.701 27.680 164.442 1.00 27.44 101 ILE A N 1
ATOM 926 C CA . ILE A 1 120 ? -6.765 26.809 163.941 1.00 24.49 101 ILE A CA 1
ATOM 927 C C . ILE A 1 120 ? -6.310 25.364 163.773 1.00 22.53 101 ILE A C 1
ATOM 928 O O . ILE A 1 120 ? -7.015 24.553 163.182 1.00 23.19 101 ILE A O 1
ATOM 933 N N . LEU A 1 121 ? -5.138 25.039 164.308 1.00 21.08 102 LEU A N 1
ATOM 934 C CA . LEU A 1 121 ? -4.643 23.672 164.257 1.00 23.32 102 LEU A CA 1
ATOM 935 C C . LEU A 1 121 ? -5.597 22.718 164.984 1.00 22.56 102 LEU A C 1
ATOM 936 O O . LEU A 1 121 ? -5.641 21.525 164.685 1.00 22.09 102 LEU A O 1
ATOM 941 N N . SER A 1 122 ? -6.372 23.251 165.926 1.00 21.06 103 SER A N 1
ATOM 942 C CA . SER A 1 122 ? -7.386 22.458 166.619 1.00 23.68 103 SER A CA 1
ATOM 943 C C . SER A 1 122 ? -8.496 21.995 165.671 1.00 25.48 103 SER A C 1
ATOM 944 O O . SER A 1 122 ? -9.263 21.090 166.003 1.00 22.17 103 SER A O 1
ATOM 947 N N . GLU A 1 123 ? -8.585 22.617 164.498 1.00 22.13 104 GLU A N 1
ATOM 948 C CA . GLU A 1 123 ? -9.601 22.244 163.516 1.00 22.12 104 GLU A CA 1
ATOM 949 C C . GLU A 1 123 ? -9.024 21.373 162.404 1.00 21.04 104 GLU A C 1
ATOM 950 O O . GLU A 1 123 ? -9.587 21.292 161.313 1.00 18.29 104 GLU A O 1
ATOM 956 N N . ARG A 1 124 ? -7.905 20.715 162.687 1.00 20.06 105 ARG A N 1
ATOM 957 C CA . ARG A 1 124 ? -7.190 19.945 161.675 1.00 18.51 105 ARG A CA 1
ATOM 958 C C . ARG A 1 124 ? -8.048 18.878 160.997 1.00 20.37 105 ARG A C 1
ATOM 959 O O . ARG A 1 124 ? -7.937 18.660 159.789 1.00 19.50 105 ARG A O 1
ATOM 967 N N . GLU A 1 125 ? -8.899 18.210 161.771 1.00 18.73 106 GLU A N 1
ATOM 968 C CA . GLU A 1 125 ? -9.733 17.144 161.221 1.00 18.05 106 GLU A CA 1
ATOM 969 C C . GLU A 1 125 ? -10.671 17.621 160.115 1.00 17.82 106 GLU A C 1
ATOM 970 O O . GLU A 1 125 ? -10.761 16.988 159.065 1.00 17.64 106 GLU A O 1
ATOM 976 N N . VAL A 1 126 ? -11.378 18.722 160.338 1.00 16.90 107 VAL A N 1
ATOM 977 C CA . VAL A 1 126 ? -12.306 19.185 159.310 1.00 18.77 107 VAL A CA 1
ATOM 978 C C . VAL A 1 126 ? -11.551 19.803 158.132 1.00 15.81 107 VAL A C 1
ATOM 979 O O . VAL A 1 126 ? -12.024 19.755 156.996 1.00 15.18 107 VAL A O 1
ATOM 983 N N . ILE A 1 127 ? -10.371 20.360 158.391 1.00 14.71 108 ILE A N 1
ATOM 984 C CA . ILE A 1 127 ? -9.550 20.902 157.309 1.00 17.36 108 ILE A CA 1
ATOM 985 C C . ILE A 1 127 ? -9.109 19.782 156.366 1.00 16.92 108 ILE A C 1
ATOM 986 O O . ILE A 1 127 ? -9.238 19.891 155.150 1.00 14.41 108 ILE A O 1
ATOM 991 N N . VAL A 1 128 ? -8.600 18.699 156.936 1.00 15.52 109 VAL A N 1
ATOM 992 C CA . VAL A 1 128 ? -8.220 17.533 156.153 1.00 15.83 109 VAL A CA 1
ATOM 993 C C . VAL A 1 128 ? -9.422 16.977 155.385 1.00 16.39 109 VAL A C 1
ATOM 994 O O . VAL A 1 128 ? -9.318 16.641 154.200 1.00 15.52 109 VAL A O 1
ATOM 998 N N . SER A 1 129 ? -10.566 16.904 156.058 1.00 14.45 110 SER A N 1
ATOM 999 C CA . SER A 1 129 ? -11.787 16.393 155.445 1.00 16.91 110 SER A CA 1
ATOM 1000 C C . SER A 1 129 ? -12.181 17.225 154.232 1.00 16.64 110 SER A C 1
ATOM 1001 O O . SER A 1 129 ? -12.535 16.680 153.183 1.00 18.53 110 SER A O 1
ATOM 1004 N N . ALA A 1 130 ? -12.125 18.546 154.387 1.00 16.54 111 ALA A N 1
ATOM 1005 C CA . ALA A 1 130 ? -12.473 19.467 153.309 1.00 15.69 111 ALA A CA 1
ATOM 1006 C C . ALA A 1 130 ? -11.542 19.289 152.123 1.00 18.15 111 ALA A C 1
ATOM 1007 O O . ALA A 1 130 ? -11.980 19.257 150.974 1.00 19.61 111 ALA A O 1
ATOM 1009 N N . ILE A 1 131 ? -10.250 19.180 152.404 1.00 14.49 112 ILE A N 1
ATOM 1010 C CA . ILE A 1 131 ? -9.272 19.023 151.335 1.00 15.22 112 ILE A CA 1
ATOM 1011 C C . ILE A 1 131 ? -9.462 17.693 150.606 1.00 19.81 112 ILE A C 1
ATOM 1012 O O . ILE A 1 131 ? -9.379 17.638 149.379 1.00 18.26 112 ILE A O 1
ATOM 1017 N N . ARG A 1 132 ? -9.733 16.622 151.349 1.00 17.71 113 ARG A N 1
ATOM 1018 C CA . ARG A 1 132 ? -9.940 15.320 150.717 1.00 16.64 113 ARG A CA 1
ATOM 1019 C C . ARG A 1 132 ? -11.169 15.329 149.822 1.00 20.74 113 ARG A C 1
ATOM 1020 O O . ARG A 1 132 ? -11.184 14.693 148.770 1.00 20.07 113 ARG A O 1
ATOM 1028 N N . LYS A 1 133 ? -12.204 16.044 150.248 1.00 19.15 114 LYS A N 1
ATOM 1029 C CA . LYS A 1 133 ? -13.427 16.134 149.461 1.00 20.98 114 LYS A CA 1
ATOM 1030 C C . LYS A 1 133 ? -13.184 16.886 148.161 1.00 25.62 114 LYS A C 1
ATOM 1031 O O . LYS A 1 133 ? -13.599 16.442 147.090 1.00 24.27 114 LYS A O 1
ATOM 1037 N N . LEU A 1 134 ? -12.508 18.024 148.261 1.00 20.07 115 LEU A N 1
ATOM 1038 C CA . LEU A 1 134 ? -12.261 18.863 147.093 1.00 21.84 115 LEU A CA 1
ATOM 1039 C C . LEU A 1 134 ? -11.289 18.195 146.120 1.00 25.50 115 LEU A C 1
ATOM 1040 O O . LEU A 1 134 ? -11.405 18.361 144.903 1.00 26.07 115 LEU A O 1
ATOM 1045 N N . TYR A 1 135 ? -10.338 17.436 146.660 1.00 18.25 116 TYR A N 1
ATOM 1046 C CA . TYR A 1 135 ? -9.324 16.764 145.847 1.00 20.58 116 TYR A CA 1
ATOM 1047 C C . TYR A 1 135 ? -9.271 15.269 146.137 1.00 22.92 116 TYR A C 1
ATOM 1048 O O . TYR A 1 135 ? -8.345 14.789 146.796 1.00 20.10 116 TYR A O 1
ATOM 1057 N N . PRO A 1 136 ? -10.265 14.524 145.640 1.00 22.55 117 PRO A N 1
ATOM 1058 C CA . PRO A 1 136 ? -10.362 13.092 145.944 1.00 26.14 117 PRO A CA 1
ATOM 1059 C C . PRO A 1 136 ? -9.187 12.281 145.409 1.00 22.34 117 PRO A C 1
ATOM 1060 O O . PRO A 1 136 ? -9.016 11.137 145.823 1.00 25.56 117 PRO A O 1
ATOM 1064 N N . LYS A 1 137 ? -8.383 12.869 144.525 1.00 22.38 118 LYS A N 1
ATOM 1065 C CA . LYS A 1 137 ? -7.252 12.165 143.930 1.00 23.97 118 LYS A CA 1
ATOM 1066 C C . LYS A 1 137 ? -5.952 12.359 144.714 1.00 26.74 118 LYS A C 1
ATOM 1067 O O . LYS A 1 137 ? -4.973 11.656 144.486 1.00 24.40 118 LYS A O 1
ATOM 1073 N N . VAL A 1 138 ? -5.943 13.320 145.632 1.00 19.32 119 VAL A N 1
ATOM 1074 C CA . VAL A 1 138 ? -4.769 13.586 146.456 1.00 19.10 119 VAL A CA 1
ATOM 1075 C C . VAL A 1 138 ? -4.525 12.437 147.440 1.00 21.89 119 VAL A C 1
ATOM 1076 O O . VAL A 1 138 ? -5.468 11.909 148.030 1.00 21.89 119 VAL A O 1
ATOM 1080 N N . LYS A 1 139 ? -3.261 12.048 147.605 1.00 19.67 120 LYS A N 1
ATOM 1081 C CA . LYS A 1 139 ? -2.895 10.915 148.465 1.00 25.93 120 LYS A CA 1
ATOM 1082 C C . LYS A 1 139 ? -2.126 11.343 149.710 1.00 20.70 120 LYS A C 1
ATOM 1083 O O . LYS A 1 139 ? -1.949 10.559 150.650 1.00 21.81 120 LYS A O 1
ATOM 1089 N N . VAL A 1 140 ? -1.651 12.583 149.699 1.00 18.60 121 VAL A N 1
ATOM 1090 C CA . VAL A 1 140 ? -0.871 13.134 150.798 1.00 16.08 121 VAL A CA 1
ATOM 1091 C C . VAL A 1 140 ? -1.322 14.562 151.058 1.00 16.60 121 VAL A C 1
ATOM 1092 O O . VAL A 1 140 ? -1.478 15.340 150.121 1.00 16.87 121 VAL A O 1
ATOM 1096 N N . ILE A 1 141 ? -1.540 14.906 152.323 1.00 16.12 122 ILE A N 1
ATOM 1097 C CA . ILE A 1 141 ? -1.802 16.292 152.694 1.00 17.48 122 ILE A CA 1
ATOM 1098 C C . ILE A 1 141 ? -0.735 16.731 153.684 1.00 18.60 122 ILE A C 1
ATOM 1099 O O . ILE A 1 141 ? -0.497 16.062 154.685 1.00 18.29 122 ILE A O 1
ATOM 1104 N N . ALA A 1 142 ? -0.086 17.851 153.394 1.00 17.71 123 ALA A N 1
ATOM 1105 C CA . ALA A 1 142 ? 1.018 18.306 154.221 1.00 17.37 123 ALA A CA 1
ATOM 1106 C C . ALA A 1 142 ? 0.809 19.734 154.697 1.00 19.83 123 ALA A C 1
ATOM 1107 O O . ALA A 1 142 ? 0.287 20.579 153.965 1.00 18.98 123 ALA A O 1
ATOM 1109 N N . ARG A 1 143 ? 1.206 19.980 155.941 1.00 17.90 124 ARG A N 1
ATOM 1110 C CA . ARG A 1 143 ? 1.175 21.310 156.531 1.00 17.08 124 ARG A CA 1
ATOM 1111 C C . ARG A 1 143 ? 2.530 21.974 156.303 1.00 16.68 124 ARG A C 1
ATOM 1112 O O . ARG A 1 143 ? 3.560 21.405 156.657 1.00 18.07 124 ARG A O 1
ATOM 1120 N N . ARG A 1 144 ? 2.537 23.164 155.708 1.00 18.88 125 ARG A N 1
ATOM 1121 C CA . ARG A 1 144 ? 3.808 23.803 155.367 1.00 17.19 125 ARG A CA 1
ATOM 1122 C C . ARG A 1 144 ? 4.186 24.927 156.320 1.00 26.27 125 ARG A C 1
ATOM 1123 O O . ARG A 1 144 ? 3.323 25.617 156.872 1.00 22.46 125 ARG A O 1
ATOM 1131 N N . GLY A 1 145 ? 5.492 25.098 156.504 1.00 21.18 126 GLY A N 1
ATOM 1132 C CA . GLY A 1 145 ? 6.033 26.221 157.245 1.00 23.61 126 GLY A CA 1
ATOM 1133 C C . GLY A 1 145 ? 6.825 27.106 156.302 1.00 26.15 126 GLY A C 1
ATOM 1134 O O . GLY A 1 145 ? 6.371 27.412 155.200 1.00 24.98 126 GLY A O 1
ATOM 1135 N N . PHE A 1 146 ? 8.019 27.506 156.724 1.00 27.64 127 PHE A N 1
ATOM 1136 C CA . PHE A 1 146 ? 8.867 28.357 155.900 1.00 32.76 127 PHE A CA 1
ATOM 1137 C C . PHE A 1 146 ? 9.935 27.549 155.178 1.00 26.23 127 PHE A C 1
ATOM 1138 O O . PHE A 1 146 ? 10.129 26.366 155.458 1.00 26.96 127 PHE A O 1
ATOM 1146 N N . HIS A 1 147 ? 10.627 28.200 154.248 1.00 28.83 128 HIS A N 1
ATOM 1147 C CA . HIS A 1 147 ? 11.780 27.596 153.593 1.00 24.00 128 HIS A CA 1
ATOM 1148 C C . HIS A 1 147 ? 13.000 27.720 154.499 1.00 28.21 128 HIS A C 1
ATOM 1149 O O . HIS A 1 147 ? 13.171 28.729 155.186 1.00 33.26 128 HIS A O 1
ATOM 1156 N N . SER A 1 148 ? 13.836 26.688 154.520 1.00 24.47 129 SER A N 1
ATOM 1157 C CA . SER A 1 148 ? 15.020 26.691 155.372 1.00 29.69 129 SER A CA 1
ATOM 1158 C C . SER A 1 148 ? 16.284 26.390 154.583 1.00 23.50 129 SER A C 1
ATOM 1159 O O . SER A 1 148 ? 16.258 25.640 153.606 1.00 20.91 129 SER A O 1
ATOM 1162 N N . GLY A 1 149 ? 17.394 26.977 155.018 1.00 20.32 130 GLY A N 1
ATOM 1163 C CA . GLY A 1 149 ? 18.694 26.623 154.487 1.00 22.56 130 GLY A CA 1
ATOM 1164 C C . GLY A 1 149 ? 19.004 27.185 153.117 1.00 19.33 130 GLY A C 1
ATOM 1165 O O . GLY A 1 149 ? 18.191 27.878 152.505 1.00 17.99 130 GLY A O 1
ATOM 1166 N N . LEU A 1 150 ? 20.206 26.879 152.639 1.00 15.90 131 LEU A N 1
ATOM 1167 C CA . LEU A 1 150 ? 20.654 27.337 151.336 1.00 18.09 131 LEU A CA 1
ATOM 1168 C C . LEU A 1 150 ? 19.792 26.765 150.208 1.00 17.26 131 LEU A C 1
ATOM 1169 O O . LEU A 1 150 ? 19.592 27.412 149.179 1.00 19.10 131 LEU A O 1
ATOM 1174 N N . TYR A 1 151 ? 19.285 25.552 150.398 1.00 16.79 132 TYR A N 1
ATOM 1175 C CA . TYR A 1 151 ? 18.539 24.888 149.330 1.00 19.37 132 TYR A CA 1
ATOM 1176 C C . TYR A 1 151 ? 17.056 25.258 149.338 1.00 19.35 132 TYR A C 1
ATOM 1177 O O . TYR A 1 151 ? 16.307 24.828 148.461 1.00 18.78 132 TYR A O 1
ATOM 1186 N N . ARG A 1 152 ? 16.637 26.049 150.324 1.00 17.05 133 ARG A N 1
ATOM 1187 C CA . ARG A 1 152 ? 15.254 26.525 150.397 1.00 18.60 133 ARG A CA 1
ATOM 1188 C C . ARG A 1 152 ? 14.251 25.378 150.407 1.00 20.74 133 ARG A C 1
ATOM 1189 O O . ARG A 1 152 ? 13.259 25.387 149.672 1.00 20.44 133 ARG A O 1
ATOM 1197 N N . ILE A 1 153 ? 14.515 24.387 151.246 1.00 20.42 134 ILE A N 1
ATOM 1198 C CA . ILE A 1 153 ? 13.592 23.279 151.407 1.00 22.30 134 ILE A CA 1
ATOM 1199 C C . ILE A 1 153 ? 12.436 23.712 152.311 1.00 21.59 134 ILE A C 1
ATOM 1200 O O . ILE A 1 153 ? 12.646 24.259 153.394 1.00 22.72 134 ILE A O 1
ATOM 1205 N N . ARG A 1 154 ? 11.213 23.486 151.850 1.00 19.89 135 ARG A N 1
ATOM 1206 C CA . ARG A 1 154 ? 10.034 23.876 152.610 1.00 21.81 135 ARG A CA 1
ATOM 1207 C C . ARG A 1 154 ? 9.833 22.960 153.810 1.00 24.99 135 ARG A C 1
ATOM 1208 O O . ARG A 1 154 ? 9.830 21.740 153.662 1.00 21.53 135 ARG A O 1
ATOM 1216 N N . GLU A 1 155 ? 9.681 23.548 154.996 1.00 22.97 136 GLU A N 1
ATOM 1217 C CA . GLU A 1 155 ? 9.282 22.791 156.179 1.00 22.95 136 GLU A CA 1
ATOM 1218 C C . GLU A 1 155 ? 7.917 22.169 155.922 1.00 20.61 136 GLU A C 1
ATOM 1219 O O . GLU A 1 155 ? 6.954 22.884 155.655 1.00 19.55 136 GLU A O 1
ATOM 1225 N N . LEU A 1 156 ? 7.830 20.844 155.999 1.00 19.53 137 LEU A N 1
ATOM 1226 C CA . LEU A 1 156 ? 6.571 20.155 155.710 1.00 14.51 137 LEU A CA 1
ATOM 1227 C C . LEU A 1 156 ? 6.290 19.028 156.692 1.00 22.72 137 LEU A C 1
ATOM 1228 O O . LEU A 1 156 ? 7.180 18.249 157.032 1.00 22.18 137 LEU A O 1
ATOM 1233 N N . GLU A 1 157 ? 5.044 18.945 157.144 1.00 20.49 138 GLU A N 1
ATOM 1234 C CA . GLU A 1 157 ? 4.617 17.844 158.000 1.00 20.18 138 GLU A CA 1
ATOM 1235 C C . GLU A 1 157 ? 3.410 17.163 157.380 1.00 21.57 138 GLU A C 1
ATOM 1236 O O . GLU A 1 157 ? 2.404 17.813 157.109 1.00 19.81 138 GLU A O 1
ATOM 1242 N N . VAL A 1 158 ? 3.512 15.861 157.145 1.00 18.42 139 VAL A N 1
ATOM 1243 C CA . VAL A 1 158 ? 2.382 15.120 156.602 1.00 21.44 139 VAL A CA 1
ATOM 1244 C C . VAL A 1 158 ? 1.311 14.985 157.675 1.00 21.52 139 VAL A C 1
ATOM 1245 O O . VAL A 1 158 ? 1.586 14.486 158.768 1.00 20.01 139 VAL A O 1
ATOM 1249 N N . ILE A 1 159 ? 0.094 15.433 157.376 1.00 18.94 140 ILE A N 1
ATOM 1250 C CA . ILE A 1 159 ? -0.983 15.360 158.364 1.00 20.42 140 ILE A CA 1
ATOM 1251 C C . ILE A 1 159 ? -2.116 14.424 157.932 1.00 21.49 140 ILE A C 1
ATOM 1252 O O . ILE A 1 159 ? -3.045 14.164 158.702 1.00 20.97 140 ILE A O 1
ATOM 1257 N N . TRP A 1 160 ? -2.037 13.923 156.706 1.00 19.23 141 TRP A N 1
ATOM 1258 C CA . TRP A 1 160 ? -2.925 12.854 156.259 1.00 20.02 141 TRP A CA 1
ATOM 1259 C C . TRP A 1 160 ? -2.324 12.100 155.079 1.00 22.24 141 TRP A C 1
ATOM 1260 O O . TRP A 1 160 ? -1.648 12.690 154.236 1.00 17.98 141 TRP A O 1
ATOM 1271 N N . GLY A 1 161 ? -2.579 10.795 155.021 1.00 19.37 142 GLY A N 1
ATOM 1272 C CA . GLY A 1 161 ? -2.236 10.009 153.852 1.00 18.83 142 GLY A CA 1
ATOM 1273 C C . GLY A 1 161 ? -0.877 9.344 153.929 1.00 22.41 142 GLY A C 1
ATOM 1274 O O . GLY A 1 161 ? -0.342 9.126 155.016 1.00 21.92 142 GLY A O 1
ATOM 1275 N N . GLU A 1 162 ? -0.321 9.017 152.767 1.00 22.36 143 GLU A N 1
ATOM 1276 C CA . GLU A 1 162 ? 0.962 8.330 152.712 1.00 24.60 143 GLU A CA 1
ATOM 1277 C C . GLU A 1 162 ? 2.062 9.188 153.318 1.00 25.39 143 GLU A C 1
ATOM 1278 O O . GLU A 1 162 ? 2.100 10.405 153.122 1.00 21.90 143 GLU A O 1
ATOM 1284 N N . ASN A 1 163 ? 2.958 8.549 154.060 1.00 24.10 144 ASN A N 1
ATOM 1285 C CA . ASN A 1 163 ? 4.055 9.263 154.693 1.00 23.13 144 ASN A CA 1
ATOM 1286 C C . ASN A 1 163 ? 5.219 9.446 153.725 1.00 28.59 144 ASN A C 1
ATOM 1287 O O . ASN A 1 163 ? 6.263 8.815 153.863 1.00 25.42 144 ASN A O 1
ATOM 1292 N N . ARG A 1 164 ? 5.021 10.316 152.742 1.00 21.76 145 ARG A N 1
ATOM 1293 C CA . ARG A 1 164 ? 6.011 10.553 151.701 1.00 22.00 145 ARG A CA 1
ATOM 1294 C C . ARG A 1 164 ? 5.796 11.935 151.112 1.00 21.21 145 ARG A C 1
ATOM 1295 O O . ARG A 1 164 ? 4.677 12.452 151.121 1.00 19.22 145 ARG A O 1
ATOM 1303 N N . LEU A 1 165 ? 6.860 12.528 150.585 1.00 21.40 146 LEU A N 1
ATOM 1304 C CA . LEU A 1 165 ? 6.758 13.870 150.026 1.00 19.59 146 LEU A CA 1
ATOM 1305 C C . LEU A 1 165 ? 7.325 13.917 148.615 1.00 20.75 146 LEU A C 1
ATOM 1306 O O . LEU A 1 165 ? 7.622 14.991 148.096 1.00 21.67 146 LEU A O 1
ATOM 1311 N N . HIS A 1 166 ? 7.466 12.747 147.997 1.00 18.87 147 HIS A N 1
ATOM 1312 C CA . HIS A 1 166 ? 7.894 12.666 146.602 1.00 22.25 147 HIS A CA 1
ATOM 1313 C C . HIS A 1 166 ? 6.723 12.284 145.703 1.00 22.05 147 HIS A C 1
ATOM 1314 O O . HIS A 1 166 ? 5.823 11.541 146.106 1.00 23.45 147 HIS A O 1
ATOM 1321 N N . THR A 1 167 ? 6.736 12.806 144.484 1.00 20.36 148 THR A N 1
ATOM 1322 C CA . THR A 1 167 ? 5.650 12.587 143.541 1.00 18.49 148 THR A CA 1
ATOM 1323 C C . THR A 1 167 ? 6.121 12.982 142.145 1.00 20.46 148 THR A C 1
ATOM 1324 O O . THR A 1 167 ? 7.251 13.444 141.975 1.00 20.95 148 THR A O 1
ATOM 1328 N N . ILE A 1 168 ? 5.267 12.777 141.150 1.00 19.19 149 ILE A N 1
ATOM 1329 C CA . ILE A 1 168 ? 5.547 13.261 139.809 1.00 17.34 149 ILE A CA 1
ATOM 1330 C C . ILE A 1 168 ? 4.482 14.271 139.433 1.00 17.76 149 ILE A C 1
ATOM 1331 O O . ILE A 1 168 ? 3.293 13.966 139.416 1.00 21.43 149 ILE A O 1
ATOM 1336 N N . HIS A 1 169 ? 4.927 15.493 139.167 1.00 19.48 150 HIS A N 1
ATOM 1337 C CA . HIS A 1 169 ? 4.038 16.611 138.878 1.00 20.16 150 HIS A CA 1
ATOM 1338 C C . HIS A 1 169 ? 3.957 16.840 137.375 1.00 20.96 150 HIS A C 1
ATOM 1339 O O . HIS A 1 169 ? 4.971 16.801 136.684 1.00 21.25 150 HIS A O 1
ATOM 1346 N N . LYS A 1 170 ? 2.750 17.071 136.874 1.00 18.54 151 LYS A N 1
ATOM 1347 C CA . LYS A 1 170 ? 2.551 17.327 135.454 1.00 20.42 151 LYS A CA 1
ATOM 1348 C C . LYS A 1 170 ? 2.300 18.812 135.208 1.00 22.10 151 LYS A C 1
ATOM 1349 O O . LYS A 1 170 ? 1.482 19.436 135.885 1.00 22.76 151 LYS A O 1
ATOM 1355 N N . GLU A 1 171 ? 3.014 19.374 134.238 1.00 20.07 152 GLU A N 1
ATOM 1356 C CA . GLU A 1 171 ? 2.896 20.792 133.924 1.00 21.57 152 GLU A CA 1
ATOM 1357 C C . GLU A 1 171 ? 3.320 21.075 132.490 1.00 18.78 152 GLU A C 1
ATOM 1358 O O . GLU A 1 171 ? 4.402 20.668 132.078 1.00 21.01 152 GLU A O 1
ATOM 1364 N N . ASN A 1 172 ? 2.473 21.774 131.737 1.00 24.65 153 ASN A N 1
ATOM 1365 C CA . ASN A 1 172 ? 2.875 22.282 130.428 1.00 19.53 153 ASN A CA 1
ATOM 1366 C C . ASN A 1 172 ? 3.423 21.179 129.513 1.00 23.86 153 ASN A C 1
ATOM 1367 O O . ASN A 1 172 ? 4.293 21.429 128.682 1.00 28.05 153 ASN A O 1
ATOM 1372 N N . GLY A 1 173 ? 2.940 19.955 129.698 1.00 22.37 154 GLY A N 1
ATOM 1373 C CA . GLY A 1 173 ? 3.330 18.849 128.843 1.00 22.93 154 GLY A CA 1
ATOM 1374 C C . GLY A 1 173 ? 4.590 18.106 129.251 1.00 28.12 154 GLY A C 1
ATOM 1375 O O . GLY A 1 173 ? 5.045 17.212 128.536 1.00 25.61 154 GLY A O 1
ATOM 1376 N N . VAL A 1 174 ? 5.164 18.463 130.395 1.00 20.33 155 VAL A N 1
ATOM 1377 C CA . VAL A 1 174 ? 6.341 17.752 130.877 1.00 20.58 155 VAL A CA 1
ATOM 1378 C C . VAL A 1 174 ? 6.064 17.071 132.215 1.00 22.50 155 VAL A C 1
ATOM 1379 O O . VAL A 1 174 ? 5.092 17.393 132.906 1.00 21.30 155 VAL A O 1
ATOM 1383 N N . LEU A 1 175 ? 6.918 16.111 132.555 1.00 21.99 156 LEU A N 1
ATOM 1384 C CA . LEU A 1 175 ? 6.820 15.381 133.815 1.00 23.07 156 LEU A CA 1
ATOM 1385 C C . LEU A 1 175 ? 7.947 15.796 134.755 1.00 19.16 156 LEU A C 1
ATOM 1386 O O . LEU A 1 175 ? 9.126 15.717 134.410 1.00 22.34 156 LEU A O 1
ATOM 1391 N N . ILE A 1 176 ? 7.585 16.239 135.950 1.00 21.94 157 ILE A N 1
ATOM 1392 C CA . ILE A 1 176 ? 8.581 16.743 136.879 1.00 20.33 157 ILE A CA 1
ATOM 1393 C C . ILE A 1 176 ? 8.585 15.919 138.156 1.00 19.47 157 ILE A C 1
ATOM 1394 O O . ILE A 1 176 ? 7.675 16.031 138.973 1.00 19.42 157 ILE A O 1
ATOM 1399 N N . LYS A 1 177 ? 9.595 15.072 138.309 1.00 18.92 158 LYS A N 1
ATOM 1400 C CA . LYS A 1 177 ? 9.794 14.371 139.570 1.00 18.92 158 LYS A CA 1
ATOM 1401 C C . LYS A 1 177 ? 10.233 15.374 140.630 1.00 21.32 158 LYS A C 1
ATOM 1402 O O . LYS A 1 177 ? 11.141 16.174 140.399 1.00 19.41 158 LYS A O 1
ATOM 1408 N N . VAL A 1 178 ? 9.574 15.335 141.783 1.00 17.37 159 VAL A N 1
ATOM 1409 C CA . VAL A 1 178 ? 9.912 16.215 142.896 1.00 18.64 159 VAL A CA 1
ATOM 1410 C C . VAL A 1 178 ? 9.916 15.435 144.203 1.00 21.15 159 VAL A C 1
ATOM 1411 O O . VAL A 1 178 ? 9.115 14.518 144.389 1.00 21.55 159 VAL A O 1
ATOM 1415 N N . ASP A 1 179 ? 10.832 15.794 145.095 1.00 19.81 160 ASP A N 1
ATOM 1416 C CA . ASP A 1 179 ? 10.816 15.306 146.471 1.00 18.14 160 ASP A CA 1
ATOM 1417 C C . ASP A 1 179 ? 10.884 16.521 147.381 1.00 18.67 160 ASP A C 1
ATOM 1418 O O . ASP A 1 179 ? 11.951 17.112 147.562 1.00 18.44 160 ASP A O 1
ATOM 1423 N N . LEU A 1 180 ? 9.742 16.890 147.949 1.00 17.15 161 LEU A N 1
ATOM 1424 C CA . LEU A 1 180 ? 9.624 18.148 148.684 1.00 17.97 161 LEU A CA 1
ATOM 1425 C C . LEU A 1 180 ? 10.347 18.114 150.031 1.00 19.02 161 LEU A C 1
ATOM 1426 O O . LEU A 1 180 ? 10.440 19.132 150.719 1.00 17.30 161 LEU A O 1
ATOM 1431 N N . SER A 1 181 ? 10.860 16.945 150.402 1.00 19.22 162 SER A N 1
ATOM 1432 C CA . SER A 1 181 ? 11.663 16.825 151.613 1.00 20.47 162 SER A CA 1
ATOM 1433 C C . SER A 1 181 ? 13.135 17.098 151.310 1.00 21.14 162 SER A C 1
ATOM 1434 O O . SER A 1 181 ? 13.950 17.233 152.229 1.00 21.30 162 SER A O 1
ATOM 1437 N N . LYS A 1 182 ? 13.471 17.188 150.024 1.00 19.20 163 LYS A N 1
ATOM 1438 C CA . LYS A 1 182 ? 14.869 17.311 149.609 1.00 22.49 163 LYS A CA 1
ATOM 1439 C C . LYS A 1 182 ? 15.154 18.486 148.675 1.00 20.14 163 LYS A C 1
ATOM 1440 O O . LYS A 1 182 ? 16.306 18.912 148.552 1.00 18.58 163 LYS A O 1
ATOM 1446 N N . VAL A 1 183 ? 14.123 19.003 148.017 1.00 16.91 164 VAL A N 1
ATOM 1447 C CA . VAL A 1 183 ? 14.319 20.068 147.036 1.00 20.98 164 VAL A CA 1
ATOM 1448 C C . VAL A 1 183 ? 13.249 21.151 147.107 1.00 19.62 164 VAL A C 1
ATOM 1449 O O . VAL A 1 183 ? 12.140 20.922 147.584 1.00 18.27 164 VAL A O 1
ATOM 1453 N N . PHE A 1 184 ? 13.603 22.333 146.616 1.00 18.45 165 PHE A N 1
ATOM 1454 C CA . PHE A 1 184 ? 12.653 23.419 146.416 1.00 15.48 165 PHE A CA 1
ATOM 1455 C C . PHE A 1 184 ? 11.842 23.191 145.146 1.00 22.14 165 PHE A C 1
ATOM 1456 O O . PHE A 1 184 ? 12.387 22.758 144.134 1.00 19.80 165 PHE A O 1
ATOM 1464 N N . PHE A 1 185 ? 10.545 23.483 145.189 1.00 18.69 166 PHE A N 1
ATOM 1465 C CA . PHE A 1 185 ? 9.754 23.508 143.962 1.00 19.05 166 PHE A CA 1
ATOM 1466 C C . PHE A 1 185 ? 8.664 24.559 144.057 1.00 24.93 166 PHE A C 1
ATOM 1467 O O . PHE A 1 185 ? 8.168 24.870 145.144 1.00 23.74 166 PHE A O 1
ATOM 1475 N N . ASN A 1 186 ? 8.310 25.105 142.901 1.00 17.28 167 ASN A N 1
ATOM 1476 C CA . ASN A 1 186 ? 7.395 26.226 142.805 1.00 23.54 167 ASN A CA 1
ATOM 1477 C C . ASN A 1 186 ? 6.295 25.970 141.771 1.00 23.19 167 ASN A C 1
ATOM 1478 O O . ASN A 1 186 ? 6.426 26.370 140.615 1.00 19.71 167 ASN A O 1
ATOM 1483 N N . PRO A 1 187 ? 5.207 25.298 142.181 1.00 20.23 168 PRO A N 1
ATOM 1484 C CA . PRO A 1 187 ? 4.139 24.957 141.232 1.00 19.92 168 PRO A CA 1
ATOM 1485 C C . PRO A 1 187 ? 3.441 26.180 140.632 1.00 20.33 168 PRO A C 1
ATOM 1486 O O . PRO A 1 187 ? 2.935 26.106 139.509 1.00 21.69 168 PRO A O 1
ATOM 1490 N N . ARG A 1 188 ? 3.426 27.291 141.364 1.00 20.31 169 ARG A N 1
ATOM 1491 C CA . ARG A 1 188 ? 2.691 28.477 140.921 1.00 20.69 169 ARG A CA 1
ATOM 1492 C C . ARG A 1 188 ? 3.329 29.177 139.723 1.00 21.88 169 ARG A C 1
ATOM 1493 O O . ARG A 1 188 ? 2.730 30.083 139.140 1.00 20.94 169 ARG A O 1
ATOM 1501 N N . MET A 1 189 ? 4.540 28.761 139.365 1.00 17.18 170 MET A N 1
ATOM 1502 C CA . MET A 1 189 ? 5.277 29.376 138.262 1.00 18.02 170 MET A CA 1
ATOM 1503 C C . MET A 1 189 ? 4.904 28.779 136.909 1.00 19.45 170 MET A C 1
ATOM 1504 O O . MET A 1 189 ? 5.547 29.070 135.904 1.00 14.36 170 MET A O 1
ATOM 1509 N N . LYS A 1 190 ? 3.867 27.949 136.887 1.00 16.69 171 LYS A N 1
ATOM 1510 C CA . LYS A 1 190 ? 3.431 27.282 135.667 1.00 17.45 171 LYS A CA 1
ATOM 1511 C C . LYS A 1 190 ? 3.169 28.269 134.527 1.00 16.00 171 LYS A C 1
ATOM 1512 O O . LYS A 1 190 ? 3.624 28.066 133.402 1.00 15.31 171 LYS A O 1
ATOM 1518 N N . GLY A 1 191 ? 2.431 29.334 134.824 1.00 15.63 172 GLY A N 1
ATOM 1519 C CA . GLY A 1 191 ? 2.100 30.326 133.814 1.00 19.20 172 GLY A CA 1
ATOM 1520 C C . GLY A 1 191 ? 3.319 31.055 133.280 1.00 14.65 172 GLY A C 1
ATOM 1521 O O . GLY A 1 191 ? 3.473 31.241 132.068 1.00 12.51 172 GLY A O 1
ATOM 1522 N N . GLU A 1 192 ? 4.188 31.481 134.191 1.00 15.20 173 GLU A N 1
ATOM 1523 C CA . GLU A 1 192 ? 5.419 32.154 133.809 1.00 16.86 173 GLU A CA 1
ATOM 1524 C C . GLU A 1 192 ? 6.286 31.279 132.920 1.00 13.61 173 GLU A C 1
ATOM 1525 O O . GLU A 1 192 ? 6.812 31.741 131.913 1.00 16.78 173 GLU A O 1
ATOM 1531 N N . ARG A 1 193 ? 6.447 30.016 133.298 1.00 14.93 174 ARG A N 1
ATOM 1532 C CA . ARG A 1 193 ? 7.317 29.141 132.526 1.00 14.87 174 ARG A CA 1
ATOM 1533 C C . ARG A 1 193 ? 6.770 28.951 131.113 1.00 20.75 174 ARG A C 1
ATOM 1534 O O . ARG A 1 193 ? 7.533 28.926 130.153 1.00 28.98 174 ARG A O 1
ATOM 1542 N N . TYR A 1 194 ? 5.450 28.848 130.984 1.00 12.13 175 TYR A N 1
ATOM 1543 C CA . TYR A 1 194 ? 4.837 28.709 129.666 1.00 12.49 175 TYR A CA 1
ATOM 1544 C C . TYR A 1 194 ? 5.001 29.994 128.866 1.00 16.30 175 TYR A C 1
ATOM 1545 O O . TYR A 1 194 ? 5.294 29.954 127.669 1.00 18.02 175 TYR A O 1
ATOM 1554 N N . ARG A 1 195 ? 4.800 31.127 129.534 1.00 14.18 176 ARG A N 1
ATOM 1555 C CA . ARG A 1 195 ? 4.929 32.443 128.905 1.00 15.70 176 ARG A CA 1
ATOM 1556 C C . ARG A 1 195 ? 6.305 32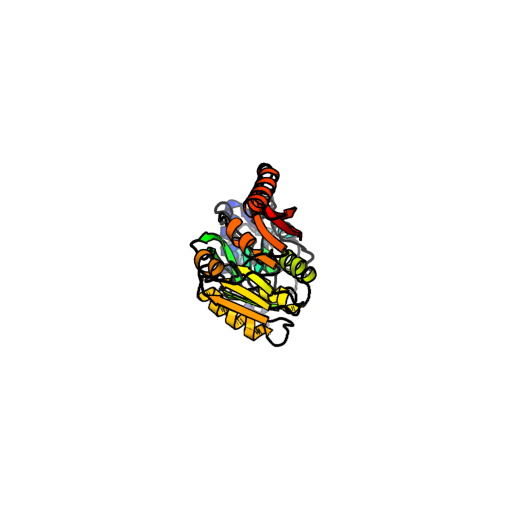.621 128.260 1.00 14.67 176 ARG A C 1
ATOM 1557 O O . ARG A 1 195 ? 6.411 32.962 127.084 1.00 15.06 176 ARG A O 1
ATOM 1565 N N . ILE A 1 196 ? 7.360 32.394 129.034 1.00 14.06 177 ILE A N 1
ATOM 1566 C CA . ILE A 1 196 ? 8.710 32.597 128.522 1.00 14.76 177 ILE A CA 1
ATOM 1567 C C . ILE A 1 196 ? 9.022 31.568 127.432 1.00 16.43 177 ILE A C 1
ATOM 1568 O O . ILE A 1 196 ? 9.678 31.887 126.442 1.00 16.72 177 ILE A O 1
ATOM 1573 N N . ALA A 1 197 ? 8.526 30.344 127.597 1.00 16.62 178 ALA A N 1
ATOM 1574 C CA . ALA A 1 197 ? 8.734 29.304 126.595 1.00 16.92 178 ALA A CA 1
ATOM 1575 C C . ALA A 1 197 ? 8.144 29.722 125.247 1.00 20.32 178 ALA A C 1
ATOM 1576 O O . ALA A 1 197 ? 8.695 29.410 124.197 1.00 17.12 178 ALA A O 1
ATOM 1578 N N . GLN A 1 198 ? 7.026 30.438 125.275 1.00 17.35 179 GLN A N 1
ATOM 1579 C CA . GLN A 1 198 ? 6.425 30.886 124.023 1.00 20.23 179 GLN A CA 1
ATOM 1580 C C . GLN A 1 198 ? 7.213 32.049 123.407 1.00 20.75 179 GLN A C 1
ATOM 1581 O O . GLN A 1 198 ? 7.279 32.176 122.183 1.00 23.23 179 GLN A O 1
ATOM 1587 N N . LEU A 1 199 ? 7.824 32.880 124.251 1.00 18.17 180 LEU A N 1
ATOM 1588 C CA . LEU A 1 199 ? 8.625 34.011 123.779 1.00 20.87 180 LEU A CA 1
ATOM 1589 C C . LEU A 1 199 ? 9.919 33.562 123.102 1.00 23.87 180 LEU A C 1
ATOM 1590 O O . LEU A 1 199 ? 10.375 34.173 122.134 1.00 22.22 180 LEU A O 1
ATOM 1595 N N . VAL A 1 200 ? 10.507 32.495 123.630 1.00 19.20 181 VAL A N 1
ATOM 1596 C CA . VAL A 1 200 ? 11.764 31.959 123.123 1.00 16.96 181 VAL A CA 1
ATOM 1597 C C . VAL A 1 200 ? 11.680 31.576 121.643 1.00 18.66 181 VAL A C 1
ATOM 1598 O O . VAL A 1 200 ? 10.651 31.091 121.170 1.00 20.73 181 VAL A O 1
ATOM 1602 N N . ASN A 1 201 ? 12.769 31.825 120.924 1.00 18.71 182 ASN A N 1
ATOM 1603 C CA . ASN A 1 201 ? 12.892 31.441 119.523 1.00 20.55 182 ASN A CA 1
ATOM 1604 C C . ASN A 1 201 ? 13.855 30.282 119.350 1.00 21.23 182 ASN A C 1
ATOM 1605 O O . ASN A 1 201 ? 14.856 30.194 120.070 1.00 21.91 182 ASN A O 1
ATOM 1610 N N . ASP A 1 202 ? 13.554 29.397 118.400 1.00 24.41 183 ASP A N 1
ATOM 1611 C CA . ASP A 1 202 ? 14.477 28.323 118.040 1.00 22.62 183 ASP A CA 1
ATOM 1612 C C . ASP A 1 202 ? 15.865 28.897 117.808 1.00 22.10 183 ASP A C 1
ATOM 1613 O O . ASP A 1 202 ? 16.003 29.985 117.247 1.00 20.73 183 ASP A O 1
ATOM 1618 N N . GLY A 1 203 ? 16.888 28.174 118.250 1.00 21.09 184 GLY A N 1
ATOM 1619 C CA . GLY A 1 203 ? 18.258 28.569 117.991 1.00 24.68 184 GLY A CA 1
ATOM 1620 C C . GLY A 1 203 ? 18.938 29.316 119.120 1.00 20.95 184 GLY A C 1
ATOM 1621 O O . GLY A 1 203 ? 20.156 29.506 119.095 1.00 21.30 184 GLY A O 1
ATOM 1622 N N . GLU A 1 204 ? 18.162 29.744 120.113 1.00 19.30 185 GLU A N 1
ATOM 1623 C CA . GLU A 1 204 ? 18.728 30.457 121.254 1.00 19.68 185 GLU A CA 1
ATOM 1624 C C . GLU A 1 204 ? 19.569 29.549 122.144 1.00 20.53 185 GLU A C 1
ATOM 1625 O O . GLU A 1 204 ? 19.314 28.344 122.249 1.00 19.64 185 GLU A O 1
ATOM 1631 N N . ARG A 1 205 ? 20.572 30.145 122.780 1.00 18.44 186 ARG A N 1
ATOM 1632 C CA . ARG A 1 205 ? 21.254 29.528 123.907 1.00 17.72 186 ARG A CA 1
ATOM 1633 C C . ARG A 1 205 ? 20.758 30.244 125.153 1.00 17.37 186 ARG A C 1
ATOM 1634 O O . ARG A 1 205 ? 20.778 31.474 125.223 1.00 15.89 186 ARG A O 1
ATOM 1642 N N . ILE A 1 206 ? 20.281 29.476 126.123 1.00 15.23 187 ILE A N 1
ATOM 1643 C CA . ILE A 1 206 ? 19.603 30.058 127.271 1.00 13.15 187 ILE A CA 1
ATOM 1644 C C 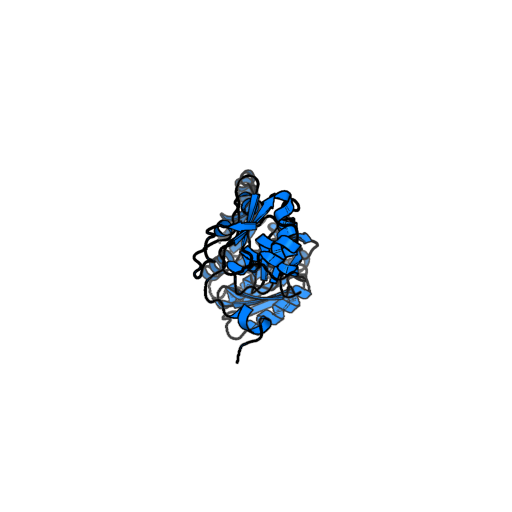. ILE A 1 206 ? 20.229 29.561 128.565 1.00 14.61 187 ILE A C 1
ATOM 1645 O O . ILE A 1 206 ? 20.630 28.404 128.664 1.00 16.42 187 ILE A O 1
ATOM 1650 N N . LEU A 1 207 ? 20.323 30.454 129.542 1.00 13.00 188 LEU A N 1
ATOM 1651 C CA . LEU A 1 207 ? 20.857 30.123 130.864 1.00 13.02 188 LEU A CA 1
ATOM 1652 C C . LEU A 1 207 ? 19.781 30.242 131.935 1.00 14.30 188 LEU A C 1
ATOM 1653 O O . LEU A 1 207 ? 19.087 31.247 131.994 1.00 13.27 188 LEU A O 1
ATOM 1658 N N . VAL A 1 208 ? 19.660 29.224 132.787 1.00 11.22 189 VAL A N 1
ATOM 1659 C CA . VAL A 1 208 ? 18.778 29.304 133.954 1.00 12.24 189 VAL A CA 1
ATOM 1660 C C . VAL A 1 208 ? 19.552 28.979 135.235 1.00 10.18 189 VAL A C 1
ATOM 1661 O O . VAL A 1 208 ? 19.753 27.808 135.556 1.00 11.96 189 VAL A O 1
ATOM 1665 N N . PRO A 1 209 ? 20.012 30.018 135.955 1.00 12.62 190 PRO A N 1
ATOM 1666 C CA . PRO A 1 209 ? 20.584 29.821 137.292 1.00 15.02 190 PRO A CA 1
ATOM 1667 C C . PRO A 1 209 ? 19.487 29.473 138.301 1.00 14.62 190 PRO A C 1
ATOM 1668 O O . PRO A 1 209 ? 18.320 29.777 138.044 1.00 13.25 190 PRO A O 1
ATOM 1672 N N . PHE A 1 210 ? 19.852 28.853 139.419 1.00 13.19 191 PHE A N 1
ATOM 1673 C CA . PHE A 1 210 ? 18.874 28.525 140.462 1.00 15.09 191 PHE A CA 1
ATOM 1674 C C . PHE A 1 210 ? 17.781 27.583 139.936 1.00 13.96 191 PHE A C 1
ATOM 1675 O O . PHE A 1 210 ? 16.590 27.790 140.206 1.00 14.46 191 PHE A O 1
ATOM 1683 N N . ALA A 1 211 ? 18.180 26.542 139.209 1.00 12.79 192 ALA A N 1
ATOM 1684 C CA . ALA A 1 211 ? 17.234 25.833 138.349 1.00 14.08 192 ALA A CA 1
ATOM 1685 C C . ALA A 1 211 ? 16.423 24.729 139.020 1.00 13.71 192 ALA A C 1
ATOM 1686 O O . ALA A 1 211 ? 15.467 24.221 138.426 1.00 13.92 192 ALA A O 1
ATOM 1688 N N . GLY A 1 212 ? 16.792 24.348 140.237 1.00 13.39 193 GLY A N 1
ATOM 1689 C CA . GLY A 1 212 ? 16.045 23.331 140.959 1.00 15.07 193 GLY A CA 1
ATOM 1690 C C . GLY A 1 212 ? 16.043 21.996 140.238 1.00 16.36 193 GLY A C 1
ATOM 1691 O O . GLY A 1 212 ? 17.097 21.532 139.792 1.00 14.47 193 GLY A O 1
ATOM 1692 N N . VAL A 1 213 ? 14.870 21.378 140.113 1.00 14.91 194 VAL A N 1
ATOM 1693 C CA . VAL A 1 213 ? 14.770 20.120 139.379 1.00 14.72 194 VAL A CA 1
ATOM 1694 C C . VAL A 1 213 ? 14.422 20.417 137.913 1.00 16.58 194 VAL A C 1
ATOM 1695 O O . VAL A 1 213 ? 13.738 19.635 137.238 1.00 17.80 194 VAL A O 1
ATOM 1699 N N . ILE A 1 214 ? 14.934 21.566 137.464 1.00 15.76 195 ILE A N 1
ATOM 1700 C CA . ILE A 1 214 ? 14.815 22.138 136.113 1.00 13.91 195 ILE A CA 1
ATOM 1701 C C . ILE A 1 214 ? 13.427 22.207 135.454 1.00 15.27 195 ILE A C 1
ATOM 1702 O O . ILE A 1 214 ? 13.294 21.951 134.253 1.00 13.82 195 ILE A O 1
ATOM 1707 N N . PRO A 1 215 ? 12.402 22.638 136.205 1.00 13.61 196 PRO A N 1
ATOM 1708 C CA . PRO A 1 215 ? 11.118 22.873 135.529 1.00 14.76 196 PRO A CA 1
ATOM 1709 C C . PRO A 1 215 ? 11.201 23.938 134.426 1.00 14.61 196 PRO A C 1
ATOM 1710 O O . PRO A 1 215 ? 10.575 23.777 133.378 1.00 13.39 196 PRO A O 1
ATOM 1714 N N . TYR A 1 216 ? 11.964 25.005 134.639 1.00 12.60 197 TYR A N 1
ATOM 1715 C CA . TYR A 1 216 ? 12.029 26.053 133.622 1.00 14.60 197 TYR A CA 1
ATOM 1716 C C . TYR A 1 216 ? 12.712 25.553 132.342 1.00 14.29 197 TYR A C 1
ATOM 1717 O O . TYR A 1 216 ? 12.160 25.702 131.250 1.00 14.57 197 TYR A O 1
ATOM 1726 N N . PRO A 1 217 ? 13.909 24.955 132.466 1.00 13.88 198 PRO A N 1
ATOM 1727 C CA . PRO A 1 217 ? 14.545 24.381 131.271 1.00 14.69 198 PRO A CA 1
ATOM 1728 C C . PRO A 1 217 ? 13.661 23.342 130.567 1.00 17.63 198 PRO A C 1
ATOM 1729 O O . PRO A 1 217 ? 13.563 23.358 129.338 1.00 16.09 198 PRO A O 1
ATOM 1733 N N . LEU A 1 218 ? 12.995 22.476 131.327 1.00 16.03 199 LEU A N 1
ATOM 1734 C CA . LEU A 1 218 ? 12.130 21.466 130.715 1.00 16.85 199 LEU A CA 1
ATOM 1735 C C . LEU A 1 218 ? 10.997 22.093 129.902 1.00 17.43 199 LEU A C 1
ATOM 1736 O O . LEU A 1 218 ? 10.736 21.678 128.769 1.00 17.05 199 LEU A O 1
ATOM 1741 N N . VAL A 1 219 ? 10.321 23.089 130.472 1.00 16.62 200 VAL A N 1
ATOM 1742 C CA . VAL A 1 219 ? 9.193 23.695 129.773 1.00 17.18 200 VAL A CA 1
ATOM 1743 C C . VAL A 1 219 ? 9.663 24.435 128.516 1.00 19.00 200 VAL A C 1
ATOM 1744 O O . VAL A 1 219 ? 9.044 24.311 127.460 1.00 18.17 200 VAL A O 1
ATOM 1748 N N . ILE A 1 220 ? 10.770 25.168 128.611 1.00 16.48 201 ILE A N 1
ATOM 1749 C CA . ILE A 1 220 ? 11.320 25.829 127.430 1.00 15.93 201 ILE A CA 1
ATOM 1750 C C . ILE A 1 220 ? 11.701 24.814 126.344 1.00 17.50 201 ILE A C 1
ATOM 1751 O O . ILE A 1 220 ? 11.317 24.974 125.185 1.00 19.03 201 ILE A O 1
ATOM 1756 N N . ALA A 1 221 ? 12.436 23.769 126.727 1.00 16.36 202 ALA A N 1
ATOM 1757 C CA . ALA A 1 221 ? 12.947 22.779 125.772 1.00 19.25 202 ALA A CA 1
ATOM 1758 C C . ALA A 1 221 ? 11.835 21.890 125.207 1.00 21.13 202 ALA A C 1
ATOM 1759 O O . ALA A 1 221 ? 11.985 21.281 124.144 1.00 21.73 202 ALA A O 1
ATOM 1761 N N . ARG A 1 222 ? 10.721 21.817 125.925 1.00 15.23 203 ARG A N 1
ATOM 1762 C CA . ARG A 1 222 ? 9.538 21.114 125.441 1.00 20.98 203 ARG A CA 1
ATOM 1763 C C . ARG A 1 222 ? 8.984 21.782 124.184 1.00 23.18 203 ARG A C 1
ATOM 1764 O O . ARG A 1 222 ? 8.553 21.106 123.245 1.00 25.35 203 ARG A O 1
ATOM 1772 N N . PHE A 1 223 ? 9.022 23.110 124.155 1.00 20.39 204 PHE A N 1
ATOM 1773 C CA . PHE A 1 223 ? 8.366 23.861 123.089 1.00 23.14 204 PHE A CA 1
ATOM 1774 C C . PHE A 1 223 ? 9.311 24.449 122.046 1.00 24.04 204 PHE A C 1
ATOM 1775 O O . PHE A 1 223 ? 8.870 24.823 120.961 1.00 23.12 204 PHE A O 1
ATOM 1783 N N . LYS A 1 224 ? 10.601 24.525 122.356 1.00 20.04 205 LYS A N 1
ATOM 1784 C CA . LYS A 1 224 ? 11.542 25.174 121.449 1.00 19.60 205 LYS A CA 1
ATOM 1785 C C . LYS A 1 224 ? 12.841 24.393 121.294 1.00 23.85 205 LYS A C 1
ATOM 1786 O O . LYS A 1 224 ? 13.335 23.783 122.245 1.00 18.69 205 LYS A O 1
ATOM 1792 N N . ASN A 1 225 ? 13.381 24.410 120.077 1.00 23.30 206 ASN A N 1
ATOM 1793 C CA . ASN A 1 225 ? 14.669 23.796 119.796 1.00 21.00 206 ASN A CA 1
ATOM 1794 C C . ASN A 1 225 ? 15.782 24.766 120.163 1.00 22.00 206 ASN A C 1
ATOM 1795 O O . ASN A 1 225 ? 16.253 25.547 119.332 1.00 21.15 206 ASN A O 1
ATOM 1800 N N . VAL A 1 226 ? 16.179 24.715 121.429 1.00 21.98 207 VAL A N 1
ATOM 1801 C CA . VAL A 1 226 ? 17.183 25.609 121.976 1.00 18.05 207 VAL A CA 1
ATOM 1802 C C . VAL A 1 226 ? 18.112 24.812 122.875 1.00 20.73 207 VAL A C 1
ATOM 1803 O O . VAL A 1 226 ? 17.813 23.673 123.229 1.00 23.26 207 VAL A O 1
ATOM 1807 N N . GLU A 1 227 ? 19.244 25.399 123.239 1.00 17.56 208 GLU A N 1
ATOM 1808 C CA . GLU A 1 227 ? 20.102 24.783 124.242 1.00 17.57 208 GLU A CA 1
ATOM 1809 C C . GLU A 1 227 ? 19.984 25.557 125.547 1.00 17.43 208 GLU A C 1
ATOM 1810 O O . GLU A 1 227 ? 20.155 26.777 125.573 1.00 19.44 208 GLU A O 1
ATOM 1816 N N . VAL A 1 228 ? 19.681 24.845 126.627 1.00 18.63 209 VAL A N 1
ATOM 1817 C CA . VAL A 1 228 ? 19.512 25.486 127.925 1.00 15.62 209 VAL A CA 1
ATOM 1818 C C . VAL A 1 228 ? 20.547 24.965 128.915 1.00 17.62 209 VAL A C 1
ATOM 1819 O O . VAL A 1 228 ? 20.627 23.764 129.157 1.00 22.93 209 VAL A O 1
ATOM 1823 N N . TYR A 1 229 ? 21.338 25.876 129.474 1.00 13.42 210 TYR A N 1
ATOM 1824 C CA . TYR A 1 229 ? 22.237 25.557 130.577 1.00 16.11 210 TYR A CA 1
ATOM 1825 C C . TYR A 1 229 ? 21.505 25.783 131.892 1.00 15.20 210 TYR A C 1
ATOM 1826 O O . TYR A 1 229 ? 20.918 26.841 132.095 1.00 16.12 210 TYR A O 1
ATOM 1835 N N . ALA A 1 230 ? 21.555 24.807 132.789 1.00 11.74 211 ALA A N 1
ATOM 1836 C CA . ALA A 1 230 ? 20.904 24.951 134.090 1.00 15.69 211 ALA A CA 1
ATOM 1837 C C . ALA A 1 230 ? 21.928 24.787 135.204 1.00 16.67 211 ALA A C 1
ATOM 1838 O O . ALA A 1 230 ? 22.717 23.843 135.189 1.00 19.26 211 ALA A O 1
ATOM 1840 N N . VAL A 1 231 ? 21.925 25.709 136.165 1.00 15.13 212 VAL A N 1
ATOM 1841 C CA . VAL A 1 231 ? 22.883 25.653 137.267 1.00 11.14 212 VAL A CA 1
ATOM 1842 C C . VAL A 1 231 ? 22.160 25.515 138.603 1.00 15.21 212 VAL A C 1
ATOM 1843 O O . VAL A 1 231 ? 21.290 26.320 138.939 1.00 15.51 212 VAL A O 1
ATOM 1847 N N . GLU A 1 232 ? 22.526 24.488 139.361 1.00 12.56 213 GLU A N 1
ATOM 1848 C CA . GLU A 1 232 ? 21.862 24.198 140.629 1.00 11.75 213 GLU A CA 1
ATOM 1849 C C . GLU A 1 232 ? 22.865 23.631 141.629 1.00 16.53 213 GLU A C 1
ATOM 1850 O O . GLU A 1 232 ? 23.693 22.803 141.271 1.00 14.99 213 GLU A O 1
ATOM 1856 N N . ILE A 1 233 ? 22.771 24.068 142.883 1.00 14.77 214 ILE A N 1
ATOM 1857 C CA . ILE A 1 233 ? 23.785 23.761 143.889 1.00 15.09 214 ILE A CA 1
ATOM 1858 C C . ILE A 1 233 ? 23.424 22.564 144.773 1.00 21.75 214 ILE A C 1
ATOM 1859 O O . ILE A 1 233 ? 24.307 21.916 145.345 1.00 17.00 214 ILE A O 1
ATOM 1864 N N . ASN A 1 234 ? 22.129 22.280 144.883 1.00 15.30 215 ASN A N 1
ATOM 1865 C CA . ASN A 1 234 ? 21.622 21.188 145.710 1.00 16.78 215 ASN A CA 1
ATOM 1866 C C . ASN A 1 234 ? 21.769 19.858 144.978 1.00 17.88 215 ASN A C 1
ATOM 1867 O O . ASN A 1 234 ? 21.118 19.635 143.961 1.00 15.98 215 ASN A O 1
ATOM 1872 N N . GLU A 1 235 ? 22.621 18.969 145.487 1.00 19.74 216 GLU A N 1
ATOM 1873 C CA . GLU A 1 235 ? 22.931 17.754 144.738 1.00 18.73 216 GLU A CA 1
ATOM 1874 C C . GLU A 1 235 ? 21.703 16.858 144.588 1.00 18.52 216 GLU A C 1
ATOM 1875 O O . GLU A 1 235 ? 21.581 16.141 143.600 1.00 19.14 216 GLU A O 1
ATOM 1881 N N . PHE A 1 236 ? 20.773 16.920 145.536 1.00 19.84 217 PHE A N 1
ATOM 1882 C CA . PHE A 1 236 ? 19.563 16.119 145.403 1.00 19.70 217 PHE A CA 1
ATOM 1883 C C . PHE A 1 236 ? 18.683 16.660 144.277 1.00 20.69 217 PHE A C 1
ATOM 1884 O O . PHE A 1 236 ? 18.060 15.888 143.547 1.00 19.06 217 PHE A O 1
ATOM 1892 N N . ALA A 1 237 ? 18.646 17.984 144.132 1.00 17.42 218 ALA A N 1
ATOM 1893 C CA . ALA A 1 237 ? 17.903 18.608 143.037 1.00 17.38 218 ALA A CA 1
ATOM 1894 C C . ALA A 1 237 ? 18.542 18.264 141.697 1.00 16.76 218 ALA A C 1
ATOM 1895 O O . ALA A 1 237 ? 17.842 18.012 140.717 1.00 15.55 218 ALA A O 1
ATOM 1897 N N . VAL A 1 238 ? 19.872 18.249 141.662 1.00 17.14 219 VAL A N 1
ATOM 1898 C CA . VAL A 1 238 ? 20.598 17.879 140.453 1.00 20.07 219 VAL A CA 1
ATOM 1899 C C . VAL A 1 238 ? 20.264 16.448 140.056 1.00 18.87 219 VAL A C 1
ATOM 1900 O O . VAL A 1 238 ? 20.019 16.167 138.890 1.00 16.83 219 VAL A O 1
ATOM 1904 N N . LYS A 1 239 ? 20.245 15.549 141.034 1.00 19.25 220 LYS A N 1
ATOM 1905 C CA . LYS A 1 239 ? 19.882 14.159 140.778 1.00 20.67 220 LYS A CA 1
ATOM 1906 C C . LYS A 1 239 ? 18.485 14.049 140.170 1.00 19.30 220 LYS A C 1
ATOM 1907 O O . LYS A 1 239 ? 18.287 13.347 139.177 1.00 16.75 220 LYS A O 1
ATOM 1913 N N . LEU A 1 240 ? 17.516 14.749 140.753 1.00 17.48 221 LEU A N 1
ATOM 1914 C CA . LEU A 1 240 ? 16.157 14.701 140.225 1.00 18.47 221 LEU A CA 1
ATOM 1915 C C . LEU A 1 240 ? 16.081 15.363 138.856 1.00 16.75 221 LEU A C 1
ATOM 1916 O O . LEU A 1 240 ? 15.290 14.953 138.007 1.00 17.61 221 LEU A O 1
ATOM 1921 N N . ALA A 1 241 ? 16.900 16.389 138.645 1.00 15.83 222 ALA A N 1
ATOM 1922 C CA . ALA A 1 241 ? 16.932 17.071 137.353 1.00 16.35 222 ALA A CA 1
ATOM 1923 C C . ALA A 1 241 ? 17.410 16.111 136.263 1.00 19.28 222 ALA A C 1
ATOM 1924 O O . ALA A 1 241 ? 16.857 16.079 135.161 1.00 19.02 222 ALA A O 1
ATOM 1926 N N . GLU A 1 242 ? 18.430 15.322 136.583 1.00 16.82 223 GLU A N 1
ATOM 1927 C CA . GLU A 1 242 ? 18.940 14.316 135.652 1.00 18.46 223 GLU A CA 1
ATOM 1928 C C . GLU A 1 242 ? 17.864 13.287 135.334 1.00 22.28 223 GLU A C 1
ATOM 1929 O O . GLU A 1 242 ? 17.658 12.926 134.172 1.00 21.09 223 GLU A O 1
ATOM 1935 N N . GLU A 1 243 ? 17.173 12.818 136.370 1.00 19.69 224 GLU A N 1
ATOM 1936 C CA . GLU A 1 243 ? 16.083 11.866 136.187 1.00 20.08 224 GLU A CA 1
ATOM 1937 C C . GLU A 1 243 ? 14.945 12.479 135.374 1.00 22.10 224 GLU A C 1
ATOM 1938 O O . GLU A 1 243 ? 14.317 11.796 134.569 1.00 22.80 224 GLU A O 1
ATOM 1944 N N . ASN A 1 244 ? 14.684 13.768 135.576 1.00 16.79 225 ASN A N 1
ATOM 1945 C CA . ASN A 1 244 ? 13.652 14.461 134.809 1.00 17.80 225 ASN A CA 1
ATOM 1946 C C . ASN A 1 244 ? 14.029 14.603 133.335 1.00 19.67 225 ASN A C 1
ATOM 1947 O O . ASN A 1 244 ? 13.176 14.497 132.452 1.00 21.30 225 ASN A O 1
ATOM 1952 N N . LEU A 1 245 ? 15.309 14.833 133.072 1.00 17.79 226 LEU A N 1
ATOM 1953 C CA . LEU A 1 245 ? 15.782 14.948 131.700 1.00 20.97 226 LEU A CA 1
ATOM 1954 C C . LEU A 1 245 ? 15.550 13.632 130.962 1.00 26.72 226 LEU A C 1
ATOM 1955 O O . LEU A 1 245 ? 15.049 13.621 129.840 1.00 24.24 226 LEU A O 1
ATOM 1960 N N . GLU A 1 246 ? 15.887 12.520 131.606 1.00 25.71 227 GLU A N 1
ATOM 1961 C CA . GLU A 1 246 ? 15.672 11.213 130.997 1.00 28.40 227 GLU A CA 1
ATOM 1962 C C . GLU A 1 246 ? 14.183 10.898 130.860 1.00 29.87 227 GLU A C 1
ATOM 1963 O O . GLU A 1 246 ? 13.751 10.346 129.849 1.00 31.13 227 GLU A O 1
ATOM 1969 N N . LEU A 1 247 ? 13.399 11.269 131.869 1.00 25.13 228 LEU A N 1
ATOM 1970 C CA . LEU A 1 247 ? 11.959 11.025 131.863 1.00 26.96 228 LEU A CA 1
ATOM 1971 C C . LEU A 1 247 ? 11.238 11.738 130.715 1.00 27.13 228 LEU A C 1
ATOM 1972 O O . LEU A 1 247 ? 10.234 11.244 130.202 1.00 30.73 228 LEU A O 1
ATOM 1977 N N . ASN A 1 248 ? 11.754 12.898 130.322 1.00 24.06 229 ASN A N 1
ATOM 1978 C CA . ASN A 1 248 ? 11.139 13.712 129.276 1.00 23.27 229 ASN A CA 1
ATOM 1979 C C . ASN A 1 248 ? 11.892 13.695 127.951 1.00 27.81 229 ASN A C 1
ATOM 1980 O O . ASN A 1 248 ? 11.508 14.397 127.022 1.00 25.63 229 ASN A O 1
ATOM 1985 N N . ARG A 1 249 ? 12.962 12.910 127.868 1.00 30.79 230 ARG A N 1
ATOM 1986 C CA . ARG A 1 249 ? 13.907 13.042 126.761 1.00 39.49 230 ARG A CA 1
ATOM 1987 C C . ARG A 1 249 ? 13.241 12.904 125.395 1.00 31.17 230 ARG A C 1
ATOM 1988 O O . ARG A 1 249 ? 13.563 13.649 124.470 1.00 35.55 230 ARG A O 1
ATOM 1996 N N . ASP A 1 250 ? 12.294 11.982 125.275 1.00 32.77 231 ASP A N 1
ATOM 1997 C CA . ASP A 1 250 ? 11.688 11.710 123.977 1.00 37.73 231 ASP A CA 1
ATOM 1998 C C . ASP A 1 250 ? 10.536 12.661 123.651 1.00 41.01 231 ASP A C 1
ATOM 1999 O O . ASP A 1 250 ? 9.792 12.431 122.701 1.00 39.11 231 ASP A O 1
ATOM 2004 N N . ARG A 1 251 ? 10.389 13.731 124.428 1.00 32.30 232 ARG A N 1
ATOM 2005 C CA . ARG A 1 251 ? 9.356 14.719 124.126 1.00 34.54 232 ARG A CA 1
ATOM 2006 C C . ARG A 1 251 ? 9.912 16.143 124.079 1.00 30.28 232 ARG A C 1
ATOM 2007 O O . ARG A 1 251 ? 9.172 17.101 123.859 1.00 30.89 232 ARG A O 1
ATOM 2015 N N . LEU A 1 252 ? 11.220 16.275 124.268 1.00 27.48 233 LEU A N 1
ATOM 2016 C CA . LEU A 1 252 ? 11.862 17.583 124.230 1.00 29.13 233 LEU A CA 1
ATOM 2017 C C . LEU A 1 252 ? 12.383 17.918 122.840 1.00 32.64 233 LEU A C 1
ATOM 2018 O O . LEU A 1 252 ? 13.040 17.099 122.200 1.00 32.90 233 LEU A O 1
ATOM 2023 N N . LYS A 1 253 ? 12.094 19.132 122.383 1.00 24.28 234 LYS A N 1
ATOM 2024 C CA . LYS A 1 253 ? 12.629 19.615 121.118 1.00 24.81 234 LYS A CA 1
ATOM 2025 C C . LYS A 1 253 ? 14.033 20.175 121.311 1.00 27.58 234 LYS A C 1
ATOM 2026 O O . LYS A 1 253 ? 14.866 20.115 120.408 1.00 30.35 234 LYS A O 1
ATOM 2032 N N . GLY A 1 254 ? 14.292 20.708 122.500 1.00 21.30 235 GLY A N 1
ATOM 2033 C CA . GLY A 1 254 ? 15.575 21.309 122.800 1.00 19.96 235 GLY A CA 1
ATOM 2034 C C . GLY A 1 254 ? 16.506 20.393 123.573 1.00 19.64 235 GLY A C 1
ATOM 2035 O O . GLY A 1 254 ? 16.226 19.206 123.760 1.00 25.13 235 GLY A O 1
ATOM 2036 N N . LYS A 1 255 ? 17.624 20.959 124.013 1.00 18.71 236 LYS A N 1
ATOM 2037 C CA . LYS A 1 255 ? 18.638 20.225 124.757 1.00 18.12 236 LYS A CA 1
ATOM 2038 C C . LYS A 1 255 ? 18.916 20.936 126.068 1.00 21.70 236 LYS A C 1
ATOM 2039 O O . LYS A 1 255 ? 18.871 22.164 126.130 1.00 23.32 236 LYS A O 1
ATOM 2045 N N . ILE A 1 256 ? 19.215 20.166 127.109 1.00 19.44 237 ILE A N 1
ATOM 2046 C CA . ILE A 1 256 ? 19.491 20.745 128.419 1.00 15.36 237 ILE A CA 1
ATOM 2047 C C . ILE A 1 256 ? 20.798 20.235 128.994 1.00 20.09 237 ILE A C 1
ATOM 2048 O O . ILE A 1 256 ? 21.063 19.034 129.007 1.00 21.99 237 ILE A O 1
ATOM 2053 N N . LYS A 1 257 ? 21.611 21.166 129.469 1.00 16.64 238 LYS A N 1
ATOM 2054 C CA . LYS A 1 257 ? 22.876 20.840 130.100 1.00 17.29 238 LYS A CA 1
ATOM 2055 C C . LYS A 1 257 ? 22.770 21.195 131.573 1.00 19.27 238 LYS A C 1
ATOM 2056 O O . LYS A 1 257 ? 22.604 22.362 131.919 1.00 19.37 238 LYS A O 1
ATOM 2062 N N . ILE A 1 258 ? 22.833 20.184 132.433 1.00 16.89 239 ILE A N 1
ATOM 2063 C CA . ILE A 1 258 ? 22.720 20.398 133.872 1.00 21.11 239 ILE A CA 1
ATOM 2064 C C . ILE A 1 258 ? 24.095 20.562 134.510 1.00 23.01 239 ILE A C 1
ATOM 2065 O O . ILE A 1 258 ? 24.970 19.704 134.369 1.00 22.40 239 ILE A O 1
ATOM 2070 N N . ILE A 1 259 ? 24.286 21.676 135.204 1.00 14.20 240 ILE A N 1
ATOM 2071 C CA . ILE A 1 259 ? 25.549 21.947 135.874 1.00 16.04 240 ILE A CA 1
ATOM 2072 C C . ILE A 1 259 ? 25.352 21.972 137.384 1.00 21.53 240 ILE A C 1
ATOM 2073 O O . ILE A 1 259 ? 24.622 22.809 137.902 1.00 18.02 240 ILE A O 1
ATOM 2078 N N . HIS A 1 260 ? 25.997 21.045 138.084 1.00 15.77 241 HIS A N 1
ATOM 2079 C CA . HIS A 1 260 ? 25.983 21.054 139.543 1.00 16.39 241 HIS A CA 1
ATOM 2080 C C . HIS A 1 260 ? 27.012 22.060 140.031 1.00 21.83 241 HIS A C 1
ATOM 2081 O O . HIS A 1 260 ? 28.218 21.866 139.860 1.00 19.06 241 HIS A O 1
ATOM 2088 N N . GLY A 1 261 ? 26.543 23.151 140.623 1.00 16.46 242 GLY A N 1
ATOM 2089 C CA . GLY A 1 261 ? 27.458 24.183 141.052 1.00 15.68 242 GLY A CA 1
ATOM 2090 C C . GLY A 1 261 ? 26.797 25.377 141.697 1.00 17.09 242 GLY A C 1
ATOM 2091 O O . GLY A 1 261 ? 25.572 25.476 141.770 1.00 14.34 242 GLY A O 1
ATOM 2092 N N . ASP A 1 262 ? 27.642 26.283 142.168 1.00 14.82 243 ASP A N 1
ATOM 2093 C CA . ASP A 1 262 ? 27.232 27.532 142.789 1.00 16.08 243 ASP A CA 1
ATOM 2094 C C . ASP A 1 262 ? 27.166 28.596 141.696 1.00 14.03 243 ASP A C 1
ATOM 2095 O O . ASP A 1 262 ? 28.176 28.909 141.070 1.00 13.38 243 ASP A O 1
ATOM 2100 N N . VAL A 1 263 ? 25.967 29.126 141.461 1.00 13.34 244 VAL A N 1
ATOM 2101 C CA . VAL A 1 263 ? 25.744 30.170 140.458 1.00 14.53 244 VAL A CA 1
ATOM 2102 C C . VAL A 1 263 ? 26.803 31.268 140.496 1.00 15.23 244 VAL A C 1
ATOM 2103 O O . VAL A 1 263 ? 27.277 31.728 139.459 1.00 14.50 244 VAL A O 1
ATOM 2107 N N . PHE A 1 264 ? 27.177 31.689 141.697 1.00 12.99 245 PHE A N 1
ATOM 2108 C CA . PHE A 1 264 ? 28.088 32.817 141.819 1.00 11.32 245 PHE A CA 1
ATOM 2109 C C . PHE A 1 264 ? 29.526 32.429 141.490 1.00 15.54 245 PHE A C 1
ATOM 2110 O O . PHE A 1 264 ? 30.365 33.299 141.252 1.00 17.87 245 PHE A O 1
ATOM 2118 N N . GLU A 1 265 ? 29.791 31.126 141.452 1.00 14.27 246 GLU A N 1
ATOM 2119 C CA . GLU A 1 265 ? 31.095 30.622 141.018 1.00 17.00 246 GLU A CA 1
ATOM 2120 C C . GLU A 1 265 ? 31.074 30.243 139.544 1.00 18.04 246 GLU A C 1
ATOM 2121 O O . GLU A 1 265 ? 32.055 30.451 138.818 1.00 17.23 246 GLU A O 1
ATOM 2127 N N . VAL A 1 266 ? 29.948 29.684 139.109 1.00 13.62 247 VAL A N 1
ATOM 2128 C CA . VAL A 1 266 ? 29.833 29.105 137.772 1.00 14.62 247 VAL A CA 1
ATOM 2129 C C . VAL A 1 266 ? 29.672 30.157 136.679 1.00 17.60 247 VAL A C 1
ATOM 2130 O O . VAL A 1 266 ? 30.355 30.100 135.660 1.00 15.66 247 VAL A O 1
ATOM 2134 N N . LEU A 1 267 ? 28.779 31.121 136.887 1.00 12.39 248 LEU A N 1
ATOM 2135 C CA . LEU A 1 267 ? 28.431 32.048 135.808 1.00 13.44 248 LEU A CA 1
ATOM 2136 C C . LEU A 1 267 ? 29.623 32.842 135.258 1.00 17.05 248 LEU A C 1
ATOM 2137 O O . LEU A 1 267 ? 29.745 32.988 134.041 1.00 16.47 248 LEU A O 1
ATOM 2142 N N . PRO A 1 268 ? 30.514 33.340 136.133 1.00 14.65 249 PRO A N 1
ATOM 2143 C CA . PRO A 1 268 ? 31.662 34.083 135.589 1.00 19.66 249 PRO A CA 1
ATOM 2144 C C . PRO A 1 268 ? 32.551 33.246 134.665 1.00 23.75 249 PRO A C 1
ATOM 2145 O O . PRO A 1 268 ? 33.321 33.815 133.892 1.00 25.93 249 PRO A O 1
ATOM 2149 N N . ASN A 1 269 ? 32.439 31.922 134.735 1.00 18.23 250 ASN A N 1
ATOM 2150 C CA . ASN A 1 269 ? 33.250 31.040 133.898 1.00 23.63 250 ASN A CA 1
ATOM 2151 C C . ASN A 1 269 ? 32.507 30.531 132.665 1.00 26.95 250 ASN A C 1
ATOM 2152 O O . ASN A 1 269 ? 33.059 29.762 131.876 1.00 25.45 250 ASN A O 1
ATOM 2157 N N . LEU A 1 270 ? 31.255 30.949 132.499 1.00 18.91 251 LEU A N 1
ATOM 2158 C CA . LEU A 1 270 ? 30.477 30.534 131.338 1.00 18.17 251 LEU A CA 1
ATOM 2159 C C . LEU A 1 270 ? 30.618 31.538 130.205 1.00 17.17 251 LEU A C 1
ATOM 2160 O O . LEU A 1 270 ? 30.975 32.694 130.433 1.00 18.92 251 LEU A O 1
ATOM 2165 N N . PRO A 1 271 ? 30.325 31.101 128.978 1.00 20.70 252 PRO A N 1
ATOM 2166 C CA . PRO A 1 271 ? 30.188 32.062 127.885 1.00 23.36 252 PRO A CA 1
ATOM 2167 C C . PRO A 1 271 ? 28.912 32.857 128.097 1.00 20.51 252 PRO A C 1
ATOM 2168 O O . PRO A 1 271 ? 28.196 32.605 129.069 1.00 19.70 252 PRO 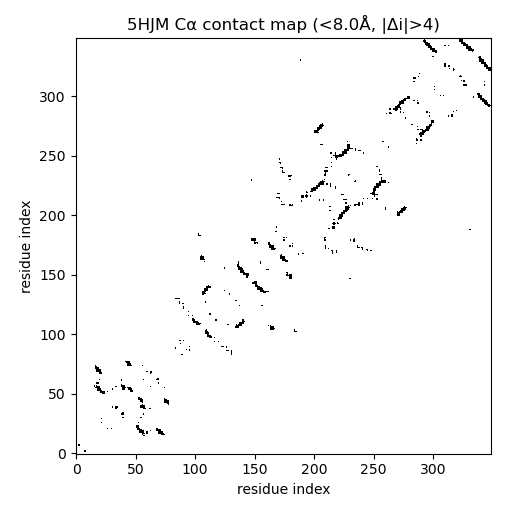A O 1
ATOM 2172 N N . ASN A 1 272 ? 28.622 33.800 127.213 1.00 20.31 253 ASN A N 1
ATOM 2173 C CA . ASN A 1 272 ? 27.381 34.542 127.345 1.00 21.65 253 ASN A CA 1
ATOM 2174 C C . ASN A 1 272 ? 26.259 33.891 126.541 1.00 23.11 253 ASN A C 1
ATOM 2175 O O . ASN A 1 272 ? 26.503 33.017 125.704 1.00 21.60 253 ASN A O 1
ATOM 2180 N N . PHE A 1 273 ? 25.028 34.306 126.829 1.00 15.47 254 PHE A N 1
ATOM 2181 C CA . PHE A 1 273 ? 23.828 33.657 126.314 1.00 15.15 254 PHE A CA 1
ATOM 2182 C C . PHE A 1 273 ? 22.903 34.657 125.640 1.00 13.36 254 PHE A C 1
ATOM 2183 O O . PHE A 1 273 ? 22.945 35.856 125.940 1.00 15.41 254 PHE A O 1
ATOM 2191 N N . ASP A 1 274 ? 22.064 34.162 124.738 1.00 14.94 255 ASP A N 1
ATOM 2192 C CA . ASP A 1 274 ? 21.036 34.995 124.129 1.00 16.58 255 ASP A CA 1
ATOM 2193 C C . ASP A 1 274 ? 20.066 35.485 125.193 1.00 15.97 255 ASP A C 1
ATOM 2194 O O . ASP A 1 274 ? 19.737 36.666 125.257 1.00 14.29 255 ASP A O 1
ATOM 2199 N N . ARG A 1 275 ? 19.622 34.558 126.033 1.00 13.41 256 ARG A N 1
ATOM 2200 C CA . ARG A 1 275 ? 18.588 34.850 127.019 1.00 11.17 256 ARG A CA 1
ATOM 2201 C C . ARG A 1 275 ? 18.957 34.221 128.361 1.00 12.73 256 ARG A C 1
ATOM 2202 O O . ARG A 1 275 ? 19.398 33.076 128.417 1.00 15.51 256 ARG A O 1
ATOM 2210 N N . VAL A 1 276 ? 18.798 34.989 129.429 1.00 10.66 257 VAL A N 1
ATOM 2211 C CA . VAL A 1 276 ? 19.001 34.482 130.783 1.00 10.12 257 VAL A CA 1
ATOM 2212 C C . VAL A 1 276 ? 17.670 34.552 131.517 1.00 10.65 257 VAL A C 1
ATOM 2213 O O . VAL A 1 276 ? 16.993 35.580 131.480 1.00 13.21 257 VAL A O 1
ATOM 2217 N N . VAL A 1 277 ? 17.293 33.452 132.164 1.00 10.49 258 VAL A N 1
ATOM 2218 C CA . VAL A 1 277 ? 16.062 33.402 132.954 1.00 11.16 258 VAL A CA 1
ATOM 2219 C C . VAL A 1 277 ? 16.420 33.095 134.400 1.00 11.02 258 VAL A C 1
ATOM 2220 O O . VAL A 1 277 ? 16.888 32.001 134.699 1.00 13.26 258 VAL A O 1
ATOM 2224 N N . SER A 1 278 ? 16.210 34.059 135.290 1.00 12.78 259 SER A N 1
ATOM 2225 C CA . SER A 1 278 ? 16.692 33.927 136.663 1.00 14.05 259 SER A CA 1
ATOM 2226 C C . SER A 1 278 ? 15.570 33.916 137.694 1.00 12.04 259 SER A C 1
ATOM 2227 O O . SER A 1 278 ? 15.116 34.970 138.133 1.00 12.59 259 SER A O 1
ATOM 2230 N N . PRO A 1 279 ? 15.132 32.713 138.103 1.00 13.30 260 PRO A N 1
ATOM 2231 C CA . PRO A 1 279 ? 14.160 32.608 139.195 1.00 13.83 260 PRO A CA 1
ATOM 2232 C C . PRO A 1 279 ? 14.885 32.754 140.532 1.00 11.89 260 PRO A C 1
ATOM 2233 O O . PRO A 1 279 ? 15.086 31.781 141.251 1.00 13.72 260 PRO A O 1
ATOM 2237 N N . THR A 1 280 ? 15.281 33.988 140.823 1.00 13.50 261 THR A N 1
ATOM 2238 C CA . THR A 1 280 ? 16.146 34.330 141.945 1.00 10.97 261 THR A CA 1
ATOM 2239 C C . THR A 1 280 ? 15.538 33.927 143.288 1.00 14.75 261 THR A C 1
ATOM 2240 O O . THR A 1 280 ? 14.358 34.180 143.534 1.00 14.58 261 THR A O 1
ATOM 2244 N N . PRO A 1 281 ? 16.340 33.293 144.159 1.00 14.52 262 PRO A N 1
ATOM 2245 C CA . PRO A 1 281 ? 15.842 32.987 145.504 1.00 16.33 262 PRO A CA 1
ATOM 2246 C C . PRO A 1 281 ? 15.436 34.265 146.222 1.00 16.62 262 PRO A C 1
ATOM 2247 O O . PRO A 1 281 ? 16.113 35.276 146.076 1.00 12.01 262 PRO A O 1
ATOM 2251 N N . LYS A 1 282 ? 14.346 34.230 146.981 1.00 14.57 263 LYS A N 1
ATOM 2252 C CA . LYS A 1 282 ? 13.885 35.441 147.650 1.00 15.78 263 LYS A CA 1
ATOM 2253 C C . LYS A 1 282 ? 14.968 36.041 148.540 1.00 19.22 263 LYS A C 1
ATOM 2254 O O . LYS A 1 282 ? 15.557 35.346 149.367 1.00 18.77 263 LYS A O 1
ATOM 2260 N N . GLY A 1 283 ? 15.225 37.333 148.356 1.00 17.03 264 GLY A N 1
ATOM 2261 C CA . GLY A 1 283 ? 16.191 38.049 149.165 1.00 20.16 264 GLY A CA 1
ATOM 2262 C C . GLY A 1 283 ? 17.560 38.160 148.521 1.00 21.25 264 GLY A C 1
ATOM 2263 O O . GLY A 1 283 ? 18.339 39.049 148.860 1.00 20.18 264 GLY A O 1
ATOM 2264 N N . VAL A 1 284 ? 17.856 37.252 147.596 1.00 15.07 265 VAL A N 1
ATOM 2265 C CA . VAL A 1 284 ? 19.151 37.246 146.924 1.00 12.42 265 VAL A CA 1
ATOM 2266 C C . VAL A 1 284 ? 19.178 38.291 145.809 1.00 16.14 265 VAL A C 1
ATOM 2267 O O . VAL A 1 284 ? 18.165 38.536 145.142 1.00 18.86 265 VAL A O 1
ATOM 2271 N N . ASP A 1 285 ? 20.334 38.919 145.628 1.00 14.58 266 ASP A N 1
ATOM 2272 C CA . ASP A 1 285 ? 20.532 39.879 144.548 1.00 17.03 266 ASP A CA 1
ATOM 2273 C C . ASP A 1 285 ? 21.520 39.293 143.544 1.00 16.98 266 ASP A C 1
ATOM 2274 O O . ASP A 1 285 ? 22.721 39.239 143.806 1.00 16.73 266 ASP A O 1
ATOM 2279 N N . ALA A 1 286 ? 21.003 38.848 142.402 1.00 13.12 267 ALA A N 1
ATOM 2280 C CA . ALA A 1 286 ? 21.837 38.272 141.354 1.00 14.17 267 ALA A CA 1
ATOM 2281 C C . ALA A 1 286 ? 21.703 39.078 140.068 1.00 12.02 267 ALA A C 1
ATOM 2282 O O . ALA A 1 286 ? 22.005 38.585 138.993 1.00 12.63 267 ALA A O 1
ATOM 2284 N N . LEU A 1 287 ? 21.254 40.323 140.190 1.00 13.17 268 LEU A N 1
ATOM 2285 C CA . LEU A 1 287 ? 20.955 41.139 139.013 1.00 14.84 268 LEU A CA 1
ATOM 2286 C C . LEU A 1 287 ? 22.195 41.444 138.171 1.00 14.12 268 LEU A C 1
ATOM 2287 O O . LEU A 1 287 ? 22.189 41.257 136.952 1.00 12.95 268 LEU A O 1
ATOM 2292 N N . SER A 1 288 ? 23.256 41.925 138.805 1.00 14.69 269 SER A N 1
ATOM 2293 C CA . SER A 1 288 ? 24.469 42.239 138.046 1.00 15.03 269 SER A CA 1
ATOM 2294 C C . SER A 1 288 ? 25.010 41.005 137.318 1.00 16.06 269 SER A C 1
ATOM 2295 O O . SER A 1 288 ? 25.309 41.048 136.119 1.00 14.01 269 SER A O 1
ATOM 2298 N N . LEU A 1 289 ? 25.122 39.902 138.046 1.00 12.75 270 LEU A N 1
ATOM 2299 C CA . LEU A 1 289 ? 25.717 38.691 137.495 1.00 14.99 270 LEU A CA 1
ATOM 2300 C C . LEU A 1 289 ? 24.883 38.097 136.360 1.00 15.81 270 LEU A C 1
ATOM 2301 O O . LEU A 1 289 ? 25.419 37.721 135.319 1.00 14.68 270 LEU A O 1
ATOM 2306 N N . THR A 1 290 ? 23.569 38.012 136.547 1.00 14.09 271 THR A N 1
ATOM 2307 C CA . THR A 1 290 ? 22.739 37.400 135.513 1.00 11.31 271 THR A CA 1
ATOM 2308 C C . THR A 1 290 ? 22.653 38.298 134.276 1.00 14.53 271 THR A C 1
ATOM 2309 O O . THR A 1 290 ? 22.689 37.805 133.143 1.00 14.14 271 THR A O 1
ATOM 2313 N N . LEU A 1 291 ? 22.560 39.608 134.481 1.00 12.05 272 LEU A N 1
ATOM 231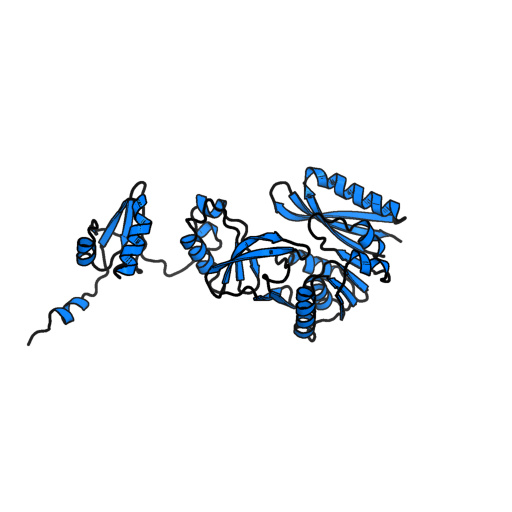4 C CA . LEU A 1 291 ? 22.547 40.528 133.348 1.00 13.45 272 LEU A CA 1
ATOM 2315 C C . LEU A 1 291 ? 23.862 40.430 132.569 1.00 17.41 272 LEU A C 1
ATOM 2316 O O . LEU A 1 291 ? 23.871 40.535 131.344 1.00 13.36 272 LEU A O 1
ATOM 2321 N N . SER A 1 292 ? 24.962 40.203 133.281 1.00 14.56 273 SER A N 1
ATOM 2322 C CA . SER A 1 292 ? 26.279 40.147 132.641 1.00 15.81 273 SER A CA 1
ATOM 2323 C C . SER A 1 292 ? 26.386 38.968 131.667 1.00 18.41 273 SER A C 1
ATOM 2324 O O . SER A 1 292 ? 27.231 38.970 130.769 1.00 15.85 273 SER A O 1
ATOM 2327 N N . LYS A 1 293 ? 25.524 37.969 131.838 1.00 15.68 274 LYS A N 1
ATOM 2328 C CA . LYS A 1 293 ? 25.540 36.790 130.977 1.00 15.58 274 LYS A CA 1
ATOM 2329 C C . LYS A 1 293 ? 24.515 36.876 129.846 1.00 15.64 274 LYS A C 1
ATOM 2330 O O . LYS A 1 293 ? 24.434 35.977 129.013 1.00 14.34 274 LYS A O 1
ATOM 2336 N N . ALA A 1 294 ? 23.733 37.952 129.819 1.00 15.09 275 ALA A N 1
ATOM 2337 C CA . ALA A 1 294 ? 22.689 38.100 128.803 1.00 14.33 275 ALA A CA 1
ATOM 2338 C C . ALA A 1 294 ? 23.144 39.001 127.661 1.00 17.33 275 ALA A C 1
ATOM 2339 O O . ALA A 1 294 ? 23.770 40.038 127.887 1.00 18.84 275 ALA A O 1
ATOM 2341 N N . GLU A 1 295 ? 22.826 38.595 126.435 1.00 16.58 276 GLU A N 1
ATOM 2342 C CA . GLU A 1 295 ? 23.177 39.377 125.248 1.00 16.23 276 GLU A CA 1
ATOM 2343 C C . GLU A 1 295 ? 21.953 40.057 124.639 1.00 19.54 276 GLU A C 1
ATOM 2344 O O . GLU A 1 295 ? 22.049 41.167 124.107 1.00 18.73 276 GLU A O 1
ATOM 2350 N N . LYS A 1 296 ? 20.806 39.389 124.726 1.00 16.29 277 LYS A N 1
ATOM 2351 C CA . LYS A 1 296 ? 19.573 39.904 124.138 1.00 16.21 277 LYS A CA 1
ATOM 2352 C C . LYS A 1 296 ? 18.457 40.112 125.161 1.00 18.21 277 LYS A C 1
ATOM 2353 O O . LYS A 1 296 ? 17.825 41.169 125.184 1.00 16.88 277 LYS A O 1
ATOM 2359 N N . PHE A 1 297 ? 18.209 39.107 125.998 1.00 15.75 278 PHE A N 1
ATOM 2360 C CA . PHE A 1 297 ? 17.127 39.203 126.985 1.00 15.63 278 PHE A CA 1
ATOM 2361 C C . PHE A 1 297 ? 17.509 38.685 128.361 1.00 14.21 278 PHE A C 1
ATOM 2362 O O . PHE A 1 297 ? 18.169 37.649 128.477 1.00 14.07 278 PHE A O 1
ATOM 2370 N N . LEU A 1 298 ? 17.079 39.412 129.391 1.00 14.07 279 LEU A N 1
ATOM 2371 C CA . LEU A 1 298 ? 17.109 38.915 130.763 1.00 12.45 279 LEU A CA 1
ATOM 2372 C C . LEU A 1 298 ? 15.692 38.927 131.319 1.00 16.26 279 LEU A C 1
ATOM 2373 O O . LEU A 1 298 ? 14.962 39.902 131.155 1.00 14.15 279 LEU A O 1
ATOM 2378 N N . HIS A 1 299 ? 15.309 37.840 131.974 1.00 10.16 280 HIS A N 1
ATOM 2379 C CA . HIS A 1 299 ? 14.076 37.821 132.749 1.00 10.44 280 HIS A CA 1
ATOM 2380 C C . HIS A 1 299 ? 14.466 37.613 134.193 1.00 12.85 280 HIS A C 1
ATOM 2381 O O . HIS A 1 299 ? 14.845 36.513 134.581 1.00 14.01 280 HIS A O 1
ATOM 2388 N N . TYR A 1 300 ? 14.397 38.681 134.977 1.00 10.81 281 TYR A N 1
ATOM 2389 C CA . TYR A 1 300 ? 14.931 38.654 136.330 1.00 15.56 281 TYR A CA 1
ATOM 2390 C C . TYR A 1 300 ? 13.813 38.728 137.353 1.00 15.17 281 TYR A C 1
ATOM 2391 O O . TYR A 1 300 ? 13.141 39.754 137.466 1.00 13.65 281 TYR A O 1
ATOM 2400 N N . TYR A 1 301 ? 13.616 37.643 138.099 1.00 12.60 282 TYR A N 1
ATOM 2401 C CA . TYR A 1 301 ? 12.544 37.601 139.089 1.00 13.00 282 TYR A CA 1
ATOM 2402 C C . TYR A 1 301 ? 13.023 38.129 140.433 1.00 14.40 282 TYR A C 1
ATOM 2403 O O . TYR A 1 301 ? 14.183 37.958 140.812 1.00 13.73 282 TYR A O 1
ATOM 2412 N N . ASP A 1 302 ? 12.121 38.786 141.148 1.00 11.68 283 ASP A N 1
ATOM 2413 C CA . ASP A 1 302 ? 12.459 39.342 142.449 1.00 13.48 283 ASP A CA 1
ATOM 2414 C C . ASP A 1 302 ? 11.193 39.469 143.279 1.00 15.74 283 ASP A C 1
ATOM 2415 O O . ASP A 1 302 ? 10.098 39.241 142.777 1.00 13.36 283 ASP A O 1
ATOM 2420 N N . PHE A 1 303 ? 11.348 39.817 144.552 1.00 16.47 284 PHE A N 1
ATOM 2421 C CA . PHE A 1 303 ? 10.199 40.063 145.417 1.00 17.86 284 PHE A CA 1
ATOM 2422 C C . PHE A 1 303 ? 10.268 41.495 145.915 1.00 20.25 284 PHE A C 1
ATOM 2423 O O . PHE A 1 303 ? 11.235 41.887 146.567 1.00 24.98 284 PHE A O 1
ATOM 2431 N N . VAL A 1 304 ? 9.248 42.279 145.599 1.00 20.95 285 VAL A N 1
ATOM 2432 C CA . VAL A 1 304 ? 9.280 43.703 145.892 1.00 21.40 285 VAL A CA 1
ATOM 2433 C C . VAL A 1 304 ? 7.985 44.197 146.530 1.00 25.47 285 VAL A C 1
ATOM 2434 O O . VAL A 1 304 ? 6.899 43.810 146.121 1.00 26.28 285 VAL A O 1
ATOM 2438 N N . HIS A 1 305 ? 8.119 45.044 147.543 1.00 29.80 286 HIS A N 1
ATOM 2439 C CA . HIS A 1 305 ? 6.987 45.761 148.107 1.00 35.48 286 HIS A CA 1
ATOM 2440 C C . HIS A 1 305 ? 6.470 46.714 147.043 1.00 40.32 286 HIS A C 1
ATOM 2441 O O . HIS A 1 305 ? 7.255 47.277 146.284 1.00 38.78 286 HIS A O 1
ATOM 2448 N N . GLU A 1 306 ? 5.159 46.900 146.977 1.00 37.74 287 GLU A N 1
ATOM 2449 C CA . GLU A 1 306 ? 4.587 47.742 145.937 1.00 42.86 287 GLU A CA 1
ATOM 2450 C C . GLU A 1 306 ? 5.225 49.142 145.894 1.00 43.82 287 GLU A C 1
ATOM 2451 O O . GLU A 1 306 ? 5.635 49.622 144.833 1.00 51.78 287 GLU A O 1
ATOM 2457 N N . SER A 1 307 ? 5.353 49.770 147.059 1.00 42.88 288 SER A N 1
ATOM 2458 C CA . SER A 1 307 ? 5.989 51.080 147.144 1.00 47.31 288 SER A CA 1
ATOM 2459 C C . SER A 1 307 ? 7.453 51.029 146.687 1.00 54.49 288 SER A C 1
ATOM 2460 O O . SER A 1 307 ? 8.049 52.077 146.418 1.00 49.37 288 SER A O 1
ATOM 2463 N N . GLU A 1 308 ? 8.035 49.832 146.594 1.00 42.01 289 GLU A N 1
ATOM 2464 C CA . GLU A 1 308 ? 9.423 49.717 146.145 1.00 40.71 289 GLU A CA 1
ATOM 2465 C C . GLU A 1 308 ? 9.524 49.411 144.652 1.00 40.81 289 GLU A C 1
ATOM 2466 O O . GLU A 1 308 ? 10.631 49.317 144.102 1.00 34.58 289 GLU A O 1
ATOM 2472 N N . ILE A 1 309 ? 8.371 49.257 144.006 1.00 39.09 290 ILE A N 1
ATOM 2473 C CA . ILE A 1 309 ? 8.321 48.781 142.627 1.00 40.39 290 ILE A CA 1
ATOM 2474 C C . ILE A 1 309 ? 9.049 49.702 141.644 1.00 42.62 290 ILE A C 1
ATOM 2475 O O . ILE A 1 309 ? 9.732 49.235 140.730 1.00 38.55 290 ILE A O 1
ATOM 2480 N N . GLU A 1 310 ? 8.912 51.009 141.844 1.00 37.85 291 GLU A N 1
ATOM 2481 C CA . GLU A 1 310 ? 9.563 51.990 140.984 1.00 47.22 291 GLU A CA 1
ATOM 2482 C C . GLU A 1 310 ? 11.048 52.080 141.267 1.00 33.23 291 GLU A C 1
ATOM 2483 O O . GLU A 1 310 ? 11.841 52.268 140.347 1.00 36.84 291 GLU A O 1
ATOM 2489 N N . ARG A 1 311 ? 11.427 51.965 142.536 1.00 31.40 292 ARG A N 1
ATOM 2490 C CA . ARG A 1 311 ? 12.842 51.956 142.878 1.00 32.15 292 ARG A CA 1
ATOM 2491 C C . ARG A 1 311 ? 13.493 50.723 142.251 1.00 32.03 292 ARG A C 1
ATOM 2492 O O . ARG A 1 311 ? 14.623 50.780 141.764 1.00 29.07 292 ARG A O 1
ATOM 2500 N N . PHE A 1 312 ? 12.760 49.612 142.244 1.00 28.35 293 PHE A N 1
ATOM 2501 C CA . PHE A 1 312 ? 13.234 48.377 141.619 1.00 29.62 293 PHE A CA 1
ATOM 2502 C C . PHE A 1 312 ? 13.588 48.595 140.150 1.00 29.53 293 PHE A C 1
ATOM 2503 O O . PHE A 1 312 ? 14.671 48.213 139.702 1.00 26.52 293 PHE A O 1
ATOM 2511 N N . ARG A 1 313 ? 12.677 49.214 139.406 1.00 26.51 294 ARG A N 1
ATOM 2512 C CA . ARG A 1 313 ? 12.891 49.438 137.984 1.00 25.75 294 ARG A CA 1
ATOM 2513 C C . ARG A 1 313 ? 14.116 50.308 137.720 1.00 26.49 294 ARG A C 1
ATOM 2514 O O . ARG A 1 313 ? 14.908 50.031 136.819 1.00 26.20 294 ARG A O 1
ATOM 2522 N N . GLU A 1 314 ? 14.273 51.358 138.512 1.00 25.44 295 GLU A N 1
ATOM 2523 C CA . GLU A 1 314 ? 15.399 52.260 138.323 1.00 30.24 295 GLU A CA 1
ATOM 2524 C C . GLU A 1 314 ? 16.723 51.605 138.722 1.00 29.21 295 GLU A C 1
ATOM 2525 O O . GLU A 1 314 ? 17.760 51.914 138.138 1.00 23.78 295 GLU A O 1
ATOM 2531 N N . ARG A 1 315 ? 16.696 50.692 139.693 1.00 23.60 296 ARG A N 1
ATOM 2532 C CA . ARG A 1 315 ? 17.910 49.949 140.037 1.00 24.96 296 ARG A CA 1
ATOM 2533 C C . ARG A 1 315 ? 18.318 49.015 138.897 1.00 20.52 296 ARG A C 1
ATOM 2534 O O . ARG A 1 315 ? 19.508 48.841 138.627 1.00 20.32 296 ARG A O 1
ATOM 2542 N N . VAL A 1 316 ? 17.340 48.418 138.221 1.00 18.29 297 VAL A N 1
ATOM 2543 C CA . VAL A 1 316 ? 17.652 47.581 137.069 1.00 18.89 297 VAL A CA 1
ATOM 2544 C C . VAL A 1 316 ? 18.271 48.433 135.965 1.00 22.83 297 VAL A C 1
ATOM 2545 O O . VAL A 1 316 ? 19.292 48.064 135.379 1.00 19.08 297 VAL A O 1
ATOM 2549 N N . LEU A 1 317 ? 17.664 49.583 135.694 1.00 22.27 298 LEU A N 1
ATOM 2550 C CA . LEU A 1 317 ? 18.195 50.495 134.683 1.00 23.61 298 LEU A CA 1
ATOM 2551 C C . LEU A 1 317 ? 19.603 50.969 135.041 1.00 21.62 298 LEU A C 1
ATOM 2552 O O . LEU A 1 317 ? 20.460 51.097 134.163 1.00 21.24 298 LEU A O 1
ATOM 2557 N N . GLU A 1 318 ? 19.837 51.225 136.326 1.00 23.59 299 GLU A N 1
ATOM 2558 C CA . GLU A 1 318 ? 21.165 51.611 136.801 1.00 23.31 299 GLU A CA 1
ATOM 2559 C C . GLU A 1 318 ? 22.210 50.549 136.485 1.00 24.23 299 GLU A C 1
ATOM 2560 O O . GLU A 1 318 ? 23.316 50.873 136.062 1.00 21.08 299 GLU A O 1
ATOM 2566 N N . GLU A 1 319 ? 21.865 49.283 136.701 1.00 17.03 300 GLU A N 1
ATOM 2567 C CA . GLU A 1 319 ? 22.816 48.208 136.444 1.00 19.24 300 GLU A CA 1
ATOM 2568 C C . GLU A 1 319 ? 23.059 48.069 134.941 1.00 17.03 300 GLU A C 1
ATOM 2569 O O . GLU A 1 319 ? 24.180 47.780 134.508 1.00 18.75 300 GLU A O 1
ATOM 2575 N N . CYS A 1 320 ? 22.012 48.275 134.145 1.00 15.92 301 CYS A N 1
ATOM 2576 C CA . CYS A 1 320 ? 22.169 48.273 132.695 1.00 17.73 301 CYS A CA 1
ATOM 2577 C C . CYS A 1 320 ? 23.198 49.306 132.261 1.00 18.43 301 CYS A C 1
ATOM 2578 O O . CYS A 1 320 ? 24.104 49.000 131.490 1.00 17.84 301 CYS A O 1
ATOM 2581 N N . ARG A 1 321 ? 23.055 50.531 132.751 1.00 19.13 302 ARG A N 1
ATOM 2582 C CA . ARG A 1 321 ? 24.005 51.577 132.385 1.00 19.70 302 ARG A CA 1
ATOM 2583 C C . ARG A 1 321 ? 25.400 51.248 132.906 1.00 19.43 302 ARG A C 1
ATOM 2584 O O . ARG A 1 321 ? 26.393 51.468 132.218 1.00 19.88 302 ARG A O 1
ATOM 2592 N N . ARG A 1 322 ? 25.462 50.720 134.125 1.00 18.93 303 ARG A N 1
ATOM 2593 C CA . ARG A 1 322 ? 26.723 50.335 134.744 1.00 19.39 303 ARG A CA 1
ATOM 2594 C C . ARG A 1 322 ? 27.490 49.339 133.870 1.00 18.87 303 ARG A C 1
ATOM 2595 O O . ARG A 1 322 ? 28.722 49.375 133.808 1.00 19.23 303 ARG A O 1
ATOM 2603 N N . GLN A 1 323 ? 26.767 48.468 133.172 1.00 17.06 304 GLN A N 1
ATOM 2604 C CA . GLN A 1 323 ? 27.409 47.474 132.312 1.00 15.37 304 GLN A CA 1
ATOM 2605 C C . GLN A 1 323 ? 27.608 47.966 130.877 1.00 17.02 304 GLN A C 1
ATOM 2606 O O . GLN A 1 323 ? 28.121 47.233 130.032 1.00 20.94 304 GLN A O 1
ATOM 2612 N N . GLY A 1 324 ? 27.227 49.210 130.612 1.00 17.37 305 GLY A N 1
ATOM 2613 C CA . GLY A 1 324 ? 27.413 49.785 129.287 1.00 17.62 305 GLY A CA 1
ATOM 2614 C C . GLY A 1 324 ? 26.417 49.239 128.284 1.00 26.51 305 GLY A C 1
ATOM 2615 O O . GLY A 1 324 ? 26.682 49.190 127.081 1.00 23.07 305 GLY A O 1
ATOM 2616 N N . LYS A 1 325 ? 25.260 48.823 128.791 1.00 20.59 306 LYS A N 1
ATOM 2617 C CA . LYS A 1 325 ? 24.196 48.288 127.952 1.00 18.22 306 LYS A CA 1
ATOM 2618 C C . LYS A 1 325 ? 23.101 49.322 127.719 1.00 21.03 306 LYS A C 1
ATOM 2619 O O . LYS A 1 325 ? 22.786 50.114 128.607 1.00 23.99 306 LYS A O 1
ATOM 2625 N N . GLU A 1 326 ? 22.522 49.305 126.524 1.00 19.82 307 GLU A N 1
ATOM 2626 C CA . GLU A 1 326 ? 21.346 50.115 126.236 1.00 18.32 307 GLU A CA 1
ATOM 2627 C C . GLU A 1 326 ? 20.136 49.194 126.279 1.00 19.79 307 GLU A C 1
ATOM 2628 O O . GLU A 1 326 ? 20.042 48.258 125.486 1.00 20.39 307 GLU A O 1
ATOM 2634 N N . CYS A 1 327 ? 19.218 49.448 127.207 1.00 19.17 308 CYS A N 1
ATOM 2635 C CA . CYS A 1 327 ? 18.137 48.501 127.447 1.00 20.68 308 CYS A CA 1
ATOM 2636 C C . CYS A 1 327 ? 16.764 49.136 127.555 1.00 21.88 308 CYS A C 1
ATOM 2637 O O . CYS A 1 327 ? 16.628 50.290 127.963 1.00 24.86 308 CYS A O 1
ATOM 2640 N N . ARG A 1 328 ? 15.749 48.362 127.180 1.00 18.36 309 ARG A N 1
ATOM 2641 C CA . ARG A 1 328 ? 14.380 48.644 127.582 1.00 18.17 309 ARG A CA 1
ATOM 2642 C C . ARG A 1 328 ? 14.039 47.720 128.750 1.00 19.94 309 ARG A C 1
ATOM 2643 O O . ARG A 1 328 ? 14.262 46.513 128.674 1.00 22.11 309 ARG A O 1
ATOM 2651 N N . VAL A 1 329 ? 13.531 48.288 129.835 1.00 17.57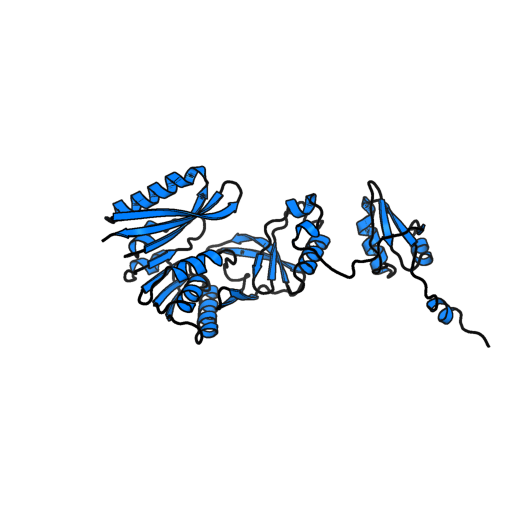 310 VAL A N 1
ATOM 2652 C CA . VAL A 1 329 ? 13.160 47.493 130.996 1.00 18.18 310 VAL A CA 1
ATOM 2653 C C . VAL A 1 329 ? 11.660 47.569 131.254 1.00 21.99 310 VAL A C 1
ATOM 2654 O O . VAL A 1 329 ? 11.099 48.654 131.379 1.00 24.70 310 VAL A O 1
ATOM 2658 N N . SER A 1 330 ? 11.020 46.406 131.322 1.00 17.90 311 SER A N 1
ATOM 2659 C CA . SER A 1 330 ? 9.599 46.321 131.633 1.00 22.69 311 SER A CA 1
ATOM 2660 C C . SER A 1 330 ? 9.418 45.478 132.892 1.00 22.60 311 SER A C 1
ATOM 2661 O O . SER A 1 330 ? 9.969 44.383 132.985 1.00 22.57 311 SER A O 1
ATOM 2664 N N . VAL A 1 331 ? 8.659 45.988 133.858 1.00 19.68 312 VAL A N 1
ATOM 2665 C CA . VAL A 1 331 ? 8.426 45.257 135.098 1.00 19.05 312 VAL A CA 1
ATOM 2666 C C . VAL A 1 331 ? 6.983 44.761 135.159 1.00 21.24 312 VAL A C 1
ATOM 2667 O O . VAL A 1 331 ? 6.046 45.530 134.941 1.00 23.94 312 VAL A O 1
ATOM 2671 N N . ARG A 1 332 ? 6.821 43.466 135.422 1.00 14.28 313 ARG A N 1
ATOM 2672 C CA . ARG A 1 332 ? 5.508 42.835 135.523 1.00 16.81 313 ARG A CA 1
ATOM 2673 C C . ARG A 1 332 ? 5.286 42.264 136.913 1.00 19.91 313 ARG A C 1
ATOM 2674 O O . ARG A 1 332 ? 6.189 41.659 137.482 1.00 17.55 313 ARG A O 1
ATOM 2682 N N . LYS A 1 333 ? 4.085 42.441 137.457 1.00 16.48 314 LYS A N 1
ATOM 2683 C CA . LYS A 1 333 ? 3.725 41.729 138.676 1.00 15.83 314 LYS A CA 1
ATOM 2684 C C . LYS A 1 333 ? 3.369 40.302 138.294 1.00 22.78 314 LYS A C 1
ATOM 2685 O O . LYS A 1 333 ? 2.493 40.070 137.460 1.00 26.86 314 LYS A O 1
ATOM 2691 N N . VAL A 1 334 ? 4.059 39.344 138.897 1.00 15.86 315 VAL A N 1
ATOM 2692 C CA . VAL A 1 334 ? 3.885 37.950 138.531 1.00 17.56 315 VAL A CA 1
ATOM 2693 C C . VAL A 1 334 ? 2.921 37.241 139.467 1.00 27.91 315 VAL A C 1
ATOM 2694 O O . VAL A 1 334 ? 2.132 36.397 139.039 1.00 32.21 315 VAL A O 1
ATOM 2698 N N . SER A 1 335 ? 2.978 37.585 140.745 1.00 21.63 316 SER A N 1
ATOM 2699 C CA . SER A 1 335 ? 2.038 37.008 141.692 1.00 29.69 316 SER A CA 1
ATOM 2700 C C . SER A 1 335 ? 1.989 37.779 142.997 1.00 32.29 316 SER A C 1
ATOM 2701 O O . SER A 1 335 ? 2.921 38.500 143.351 1.00 22.53 316 SER A O 1
ATOM 2704 N N . ASP A 1 336 ? 0.873 37.637 143.698 1.00 27.49 317 ASP A N 1
ATOM 2705 C CA . ASP A 1 336 ? 0.743 38.181 145.036 1.00 29.44 317 ASP A CA 1
ATOM 2706 C C . ASP A 1 336 ? 1.469 37.251 145.991 1.00 34.95 317 ASP A C 1
ATOM 2707 O O . ASP A 1 336 ? 1.047 36.119 146.200 1.00 43.58 317 ASP A O 1
ATOM 2712 N N . TYR A 1 337 ? 2.570 37.721 146.561 1.00 32.90 318 TYR A N 1
ATOM 2713 C CA . TYR A 1 337 ? 3.393 36.879 147.419 1.00 34.51 318 TYR A CA 1
ATOM 2714 C C . TYR A 1 337 ? 2.850 36.916 148.843 1.00 38.26 318 TYR A C 1
ATOM 2715 O O . TYR A 1 337 ? 2.590 35.881 149.458 1.00 41.73 318 TYR A O 1
ATOM 2724 N N . LYS A 1 338 ? 2.685 38.125 149.358 1.00 28.42 319 LYS A N 1
ATOM 2725 C CA . LYS A 1 338 ? 1.935 38.338 150.580 1.00 38.48 319 LYS A CA 1
ATOM 2726 C C . LYS A 1 338 ? 1.436 39.771 150.530 1.00 39.96 319 LYS A C 1
ATOM 2727 O O . LYS A 1 338 ? 1.747 40.491 149.586 1.00 36.35 319 LYS A O 1
ATOM 2733 N N . PRO A 1 339 ? 0.642 40.187 151.527 1.00 44.53 320 PRO A N 1
ATOM 2734 C CA . PRO A 1 339 ? 0.060 41.535 151.506 1.00 43.69 320 PRO A CA 1
ATOM 2735 C C . PRO A 1 339 ? 1.098 42.640 151.281 1.00 42.17 320 PRO A C 1
ATOM 2736 O O . PRO A 1 339 ? 2.077 42.701 152.022 1.00 39.48 320 PRO A O 1
ATOM 2740 N N . HIS A 1 340 ? 0.879 43.468 150.259 1.00 38.21 321 HIS A N 1
ATOM 2741 C CA . HIS A 1 340 ? 1.739 44.607 149.931 1.00 48.64 321 HIS A CA 1
ATOM 2742 C C . HIS A 1 340 ? 3.053 44.198 149.260 1.00 38.71 321 HIS A C 1
ATOM 2743 O O . HIS A 1 340 ? 3.879 45.054 148.934 1.00 38.77 321 HIS A O 1
ATOM 2750 N N . VAL A 1 341 ? 3.240 42.898 149.044 1.00 32.85 322 VAL A N 1
ATOM 2751 C CA . VAL A 1 341 ? 4.458 42.402 148.410 1.00 27.79 322 VAL A CA 1
ATOM 2752 C C . VAL A 1 341 ? 4.150 41.555 147.178 1.00 28.03 322 VAL A C 1
ATOM 2753 O O . VAL A 1 341 ? 3.325 40.643 147.220 1.00 26.86 322 VAL A O 1
ATOM 2757 N N . TYR A 1 342 ? 4.822 41.872 146.077 1.00 22.73 323 TYR A N 1
ATOM 2758 C CA . TYR A 1 342 ? 4.621 41.157 144.828 1.00 20.54 323 TYR A CA 1
ATOM 2759 C C . TYR A 1 342 ? 5.865 40.402 144.410 1.00 20.92 323 TYR A C 1
ATOM 2760 O O . TYR A 1 342 ? 6.982 40.863 144.628 1.00 20.36 323 TYR A O 1
ATOM 2769 N N . LYS A 1 343 ? 5.661 39.236 143.817 1.00 17.68 324 LYS A N 1
ATOM 2770 C CA . LYS A 1 343 ? 6.699 38.627 143.014 1.00 17.50 324 LYS A CA 1
ATOM 2771 C C . LYS A 1 343 ? 6.643 39.348 141.681 1.00 17.81 324 LYS A C 1
ATOM 2772 O O . LYS A 1 343 ? 5.571 39.472 141.088 1.00 15.20 324 LYS A O 1
ATOM 2778 N N . VAL A 1 344 ? 7.786 39.848 141.225 1.00 15.20 325 VAL A N 1
ATOM 2779 C CA . VAL A 1 344 ? 7.829 40.593 139.976 1.00 14.13 325 VAL A CA 1
ATOM 2780 C C . VAL A 1 344 ? 8.853 40.002 139.026 1.00 14.68 325 VAL A C 1
ATOM 2781 O O . VAL A 1 344 ? 9.706 39.217 139.428 1.00 14.55 325 VAL A O 1
ATOM 2785 N N . CYS A 1 345 ? 8.762 40.392 137.763 1.00 14.70 326 CYS A N 1
ATOM 2786 C CA . CYS A 1 345 ? 9.783 40.036 136.790 1.00 13.63 326 CYS A CA 1
ATOM 2787 C C . CYS A 1 345 ? 10.220 41.288 136.055 1.00 15.19 326 CYS A C 1
ATOM 2788 O O . CYS A 1 345 ? 9.388 42.031 135.538 1.00 15.94 326 CYS A O 1
ATOM 2791 N N . ALA A 1 346 ? 11.522 41.540 136.028 1.00 15.80 327 ALA A N 1
ATOM 2792 C CA . ALA A 1 346 ? 12.055 42.555 135.131 1.00 16.43 327 ALA A CA 1
ATOM 2793 C C . ALA A 1 346 ? 12.396 41.906 133.798 1.00 17.71 327 ALA A C 1
ATOM 2794 O O . ALA A 1 346 ? 13.292 41.060 133.728 1.00 14.53 327 ALA A O 1
ATOM 2796 N N . ASP A 1 347 ? 11.662 42.276 132.749 1.00 12.60 328 ASP A N 1
ATOM 2797 C CA . ASP A 1 347 ? 12.010 41.868 131.396 1.00 14.56 328 ASP A CA 1
ATOM 2798 C C . ASP A 1 347 ? 12.950 42.909 130.817 1.00 16.85 328 ASP A C 1
ATOM 2799 O O . ASP A 1 347 ? 12.550 44.043 130.576 1.00 18.26 328 ASP A O 1
ATOM 2804 N N . VAL A 1 348 ? 14.200 42.525 130.604 1.00 15.05 329 VAL A N 1
ATOM 2805 C CA . VAL A 1 348 ? 15.190 43.445 130.077 1.00 16.40 329 VAL A CA 1
ATOM 2806 C C . VAL A 1 348 ? 15.485 43.099 128.632 1.00 18.10 329 VAL A C 1
ATOM 2807 O O . VAL A 1 348 ? 15.892 41.975 128.326 1.00 17.00 329 VAL A O 1
ATOM 2811 N N . GLU A 1 349 ? 15.243 44.052 127.738 1.00 17.11 330 GLU A N 1
ATOM 2812 C CA . GLU A 1 349 ? 15.598 43.878 126.341 1.00 19.45 330 GLU A CA 1
ATOM 2813 C C . GLU A 1 349 ? 16.882 44.641 126.071 1.00 20.52 330 GLU A C 1
ATOM 2814 O O . GLU A 1 349 ? 16.937 45.859 126.237 1.00 19.65 330 GLU A O 1
ATOM 2820 N N . ILE A 1 350 ? 17.921 43.920 125.677 1.00 17.67 331 ILE A N 1
ATOM 2821 C CA . ILE A 1 350 ? 19.204 44.556 125.437 1.00 17.27 331 ILE A CA 1
ATOM 2822 C C . ILE A 1 350 ? 19.297 44.926 123.964 1.00 18.40 331 ILE A C 1
ATOM 2823 O O . ILE A 1 350 ? 19.210 44.068 123.092 1.00 19.85 331 ILE A O 1
ATOM 2828 N N . LEU A 1 351 ? 19.445 46.218 123.699 1.00 20.05 332 LEU A N 1
ATOM 2829 C CA . LEU A 1 351 ? 19.367 46.732 122.336 1.00 23.58 332 LEU A CA 1
ATOM 2830 C C . LEU A 1 351 ? 20.750 46.806 121.692 1.00 29.63 332 LEU A C 1
ATOM 2831 O O . LEU A 1 351 ? 21.750 47.039 122.373 1.00 31.61 332 LEU A O 1
ATOM 2836 N N . SER A 1 352 ? 20.801 46.600 120.379 1.00 37.51 333 SER A N 1
ATOM 2837 C CA . SER A 1 352 ? 22.068 46.594 119.653 1.00 53.21 333 SER A CA 1
ATOM 2838 C C . SER A 1 352 ? 22.085 47.635 118.534 1.00 49.15 333 SER A C 1
ATOM 2839 O O . SER A 1 352 ? 21.037 48.116 118.103 1.00 49.29 333 SER A O 1
#

B-factor: mean 26.13, std 10.5, range [10.12, 71.18]

Solvent-accessible surface area: 19964 Å² total

InterPro domains:
  IPR029063 S-adenosyl-L-methionine-dependent methyltransferase superfamily [G3DSA:3.40.50.150] (146-332)
  IPR029063 S-adenosyl-L-methionine-dependent methyltransferase superfamily [SSF53335] (84-331)
  IPR030382 SAM-dependent methyltransferase TRM5/TYW2-type [PS51684] (86-333)
  IPR040601 tRNA methyltransferase 5a/b, N-terminal [PF18093] (3-43)
  IPR056743 TRM5/TYW2-like, methyltransferase domain [PF02475] (148-307)
  IPR056744 TRM5/TYW2-like, N-terminal domain [PF25133] (70-144)

Foldseek 3Di:
DDDDVVVVVVPDDDDAFKWFKDFPVCVVVVVVVLVVVPFFDPQFDWDDDDTIITTGGRDVVVCVVVVTHMDGHDTHTDDPDDDDQDLPVQDPCVQVVQKADWDDFALEIEIAHDPVCVVVVVSSVVSVCVNRVSRAWYWHWDFFDDPQRQIDIDTPDGDPAQWHWGDALHFIATDGSRQHDDDPLCRVVLLVVLVVDAAPWEEEEEQQFLNPSVQNNQLRYAYEYEYEHARVVSLVRNVVRCVRCVVRGNYYYHYHHDDLVVPQVVDAATQEYEYPDDEPDDCLLSRVVRHDFKYKYKYKDQPVCQVVVQVVSVVSCVVNVWDWDWDKAFSQCPDPRMTTIIIIIGTDD

CATH classification: 3.30.300.110

Radius of gyration: 27.88 Å; Cα contacts (8 Å, |Δi|>4): 661; chains: 1; bounding box: 76×74×61 Å

Secondary structure (DSSP, 8-state):
----HHHHTT---SPP-EEEEEEGGGHHHHHHHHHHHT-B-TTB--EE-SSEEEEEBS-HHHHHHTTPEEEE--PPBPPSS----SGGGGS-HHHHTTSPPPEEETTEEEE---GGGGGGHHHHHHHHHHH-TT--EEEEEEEEETTTTEEEEEEEEESS--EEEEEETTEEEEEETTTS---GGGHHHHHHHHHH--TT-EEEEES-TT-HHHHHHHHHS--EEEEEE--HHHHHHHHHHHHHHGGG-SSEEEEEES-HHHHGGGS--EEEEEE-PPTT---HHHHHHTEEEEEEEEEEEEGGGHHHHHHHHHHHHHHTT-EEEEEEEEEEEEETTEEEEEEEEEEE-